Protein AF-A0A9K3EFZ9-F1 (afdb_monomer_lite)

Foldseek 3Di:
DDDWDKDWPDWPDDPDDDDFDWPDWDWDADPVQWIWIWIATPVRIITIITIPGDPPCPDDDDDDDDPDPPPPPPDDPDDPDLDDPVLVVAFPDDPDPPPDVDDDDCPDPVNVVVVVVSVVSCCVGPVVSVVVVVVSCVVSVVVVVVVVVVVVVVVVVVVVVVVVVVVVVVVVVVVVVVVVVVVVVVVVVVVVVVVPPDDDPPPQDPVRVVVVVVVVCCVPPVVVVVVVVVVVVVVVVCCVVPDDPPDPDPDPPPDPDDDPPVVVVVVVVVVVVVVVVVVVVVVVVVVVVVVVVVVVVVVVVVD

Radius of gyration: 40.1 Å; chains: 1; bounding box: 85×60×115 Å

Secondary structure (DSSP, 8-state):
-----EEEEEE---SSSS---EEEEEEEE-TTS-EEEEEEETTS-EEEEEE------PPP-S-----------------S-SS-HHHHT--S---PPP--SSPPPTTSHHHHHHHHHHHHHHIIIIIHHHHHHHHHHHHHHHHHHHHHHHHHHHHHHHHHHHHHHHHHHHHHHHHHHHHHHHHHHHHHHHHHHHH---S--PPPPHHHHHHHHHHHHIIIIIHHHHHHHHHHHHHHHHHHHHS------S-SSS-TT---SSHHHHHHHHHHHHHHHHHHHHHHHHHHHHHHHHHHHHHHTT-

Structure (mmCIF, N/CA/C/O backbone):
data_AF-A0A9K3EFZ9-F1
#
_entry.id   AF-A0A9K3EFZ9-F1
#
loop_
_atom_site.group_PDB
_atom_site.id
_atom_site.type_symbol
_atom_site.label_atom_id
_atom_site.label_alt_id
_atom_site.label_comp_id
_atom_site.label_asym_id
_atom_site.label_entity_id
_atom_site.label_seq_id
_atom_site.pdbx_PDB_ins_code
_atom_site.Cartn_x
_atom_site.Cartn_y
_atom_site.Cartn_z
_atom_site.occupancy
_atom_site.B_iso_or_equiv
_atom_site.auth_seq_id
_atom_site.auth_comp_id
_atom_site.auth_asym_id
_atom_site.auth_atom_id
_atom_site.pdbx_PDB_model_num
ATOM 1 N N . MET A 1 1 ? 2.570 25.009 2.380 1.00 35.88 1 MET A N 1
ATOM 2 C CA . MET A 1 1 ? 2.117 23.965 1.437 1.00 35.88 1 MET A CA 1
ATOM 3 C C . MET A 1 1 ? 3.248 23.730 0.449 1.00 35.88 1 MET A C 1
ATOM 5 O O . MET A 1 1 ? 3.601 24.673 -0.243 1.00 35.88 1 MET A O 1
ATOM 9 N N . ARG A 1 2 ? 3.894 22.554 0.455 1.00 39.81 2 ARG A N 1
ATOM 10 C CA . ARG A 1 2 ? 4.847 22.192 -0.612 1.00 39.81 2 ARG A CA 1
ATOM 11 C C . ARG A 1 2 ? 4.047 21.914 -1.883 1.00 39.81 2 ARG A C 1
ATOM 13 O O . ARG A 1 2 ? 2.981 21.309 -1.788 1.00 39.81 2 ARG A O 1
ATOM 20 N N . LEU A 1 3 ? 4.530 22.392 -3.027 1.00 37.88 3 LEU A N 1
ATOM 21 C CA . LEU A 1 3 ? 3.946 22.042 -4.318 1.00 37.88 3 LEU A CA 1
ATOM 22 C C . LEU A 1 3 ? 4.115 20.536 -4.534 1.00 37.88 3 LEU A C 1
ATOM 24 O O . LEU A 1 3 ? 5.207 20.013 -4.343 1.00 37.88 3 LEU A O 1
ATOM 28 N N . SER A 1 4 ? 3.035 19.853 -4.899 1.00 42.81 4 SER A N 1
ATOM 29 C CA . SER A 1 4 ? 3.076 18.454 -5.312 1.00 42.81 4 SER A CA 1
ATOM 30 C C . SER A 1 4 ? 3.826 18.343 -6.637 1.00 42.81 4 SER A C 1
ATOM 32 O O . SER A 1 4 ? 3.383 18.872 -7.658 1.00 42.81 4 SER A O 1
ATOM 34 N N . THR A 1 5 ? 4.972 17.680 -6.592 1.00 48.69 5 THR A N 1
ATOM 35 C CA . THR A 1 5 ? 5.842 17.398 -7.730 1.00 48.69 5 THR A CA 1
ATOM 36 C C . THR A 1 5 ? 5.298 16.189 -8.486 1.00 48.69 5 THR A C 1
ATOM 38 O O . THR A 1 5 ? 5.117 15.112 -7.920 1.00 48.69 5 THR A O 1
ATOM 41 N N . VAL A 1 6 ? 4.981 16.379 -9.767 1.00 50.50 6 VAL A N 1
ATOM 42 C CA . VAL A 1 6 ? 4.559 15.301 -10.669 1.00 50.50 6 VAL A CA 1
ATOM 43 C C . VAL A 1 6 ? 5.770 14.920 -11.503 1.00 50.50 6 VAL A C 1
ATOM 45 O O . VAL A 1 6 ? 6.266 15.742 -12.273 1.00 50.50 6 VAL A O 1
ATOM 48 N N . GLN A 1 7 ? 6.255 13.692 -11.344 1.00 54.91 7 GLN A N 1
ATOM 49 C CA . GLN A 1 7 ? 7.402 13.194 -12.092 1.00 54.91 7 GLN A CA 1
ATOM 50 C C . GLN A 1 7 ? 6.931 12.156 -13.107 1.00 54.91 7 GLN A C 1
ATOM 52 O O . GLN A 1 7 ? 6.247 11.191 -12.769 1.00 54.91 7 GLN A O 1
ATOM 57 N N . SER A 1 8 ? 7.282 12.354 -14.377 1.00 48.88 8 SER A N 1
ATOM 58 C CA . SER A 1 8 ? 7.071 11.331 -15.401 1.00 48.88 8 SER A CA 1
ATOM 59 C C . SER A 1 8 ? 8.023 10.176 -15.123 1.00 48.88 8 SER A C 1
ATOM 61 O O . SER A 1 8 ? 9.237 10.359 -15.178 1.00 48.88 8 SER A O 1
ATOM 63 N N . VAL A 1 9 ? 7.479 8.999 -14.824 1.00 53.12 9 VAL A N 1
ATOM 64 C CA . VAL A 1 9 ? 8.280 7.804 -14.533 1.00 53.12 9 VAL A CA 1
ATOM 65 C C . VAL A 1 9 ? 8.548 7.021 -15.814 1.00 53.12 9 VAL A C 1
ATOM 67 O O . VAL A 1 9 ? 9.649 6.518 -16.008 1.00 53.12 9 VAL A O 1
ATOM 70 N N . LEU A 1 10 ? 7.573 6.965 -16.723 1.00 50.38 10 LEU A N 1
ATOM 71 C CA . LEU A 1 10 ? 7.709 6.294 -18.013 1.00 50.38 10 LEU A CA 1
ATOM 72 C C . LEU A 1 10 ? 6.781 6.952 -19.034 1.00 50.38 10 LEU A C 1
ATOM 74 O O . LEU A 1 10 ? 5.592 7.121 -18.778 1.00 50.38 10 LEU A O 1
ATOM 78 N N . ASN A 1 11 ? 7.325 7.318 -20.193 1.00 57.19 11 ASN A N 1
ATOM 79 C CA . ASN A 1 11 ? 6.553 7.810 -21.326 1.00 57.19 11 ASN A CA 1
ATOM 80 C C . ASN A 1 11 ? 7.014 7.068 -22.581 1.00 57.19 11 ASN A C 1
ATOM 82 O O . ASN A 1 11 ? 8.192 7.121 -22.930 1.00 57.19 11 ASN A O 1
ATOM 86 N N . THR A 1 12 ? 6.090 6.366 -23.228 1.00 57.53 12 THR A N 1
ATOM 87 C CA . THR A 1 12 ? 6.363 5.590 -24.448 1.00 57.53 12 THR A CA 1
ATOM 88 C C . THR A 1 12 ? 5.941 6.315 -25.728 1.00 57.53 12 THR A C 1
ATOM 90 O O . THR A 1 12 ? 6.101 5.760 -26.809 1.00 57.53 12 THR A O 1
ATOM 93 N N . CYS A 1 13 ? 5.456 7.558 -25.626 1.00 53.22 13 CYS A N 1
ATOM 94 C CA . CYS A 1 13 ? 5.011 8.344 -26.771 1.00 53.22 13 CYS A CA 1
ATOM 95 C C . CYS A 1 13 ? 6.174 8.746 -27.688 1.00 53.22 13 CYS A C 1
ATOM 97 O O . CYS A 1 13 ? 7.119 9.423 -27.264 1.00 53.22 13 CYS A O 1
ATOM 99 N N . GLN A 1 14 ? 6.075 8.380 -28.965 1.00 51.00 14 GLN A N 1
ATOM 100 C CA . GLN A 1 14 ? 7.003 8.814 -30.007 1.00 51.00 14 GLN A CA 1
ATOM 101 C C . GLN A 1 14 ? 6.574 10.211 -30.495 1.00 51.00 14 GLN A C 1
ATOM 103 O O . GLN A 1 14 ? 5.435 10.422 -30.909 1.00 51.00 14 GLN A O 1
ATOM 108 N N . VAL A 1 15 ? 7.450 11.215 -30.384 1.00 56.19 15 VAL A N 1
ATOM 109 C CA . VAL A 1 15 ? 7.095 12.602 -30.732 1.00 56.19 15 VAL A CA 1
ATOM 110 C C . VAL A 1 15 ? 7.109 12.768 -32.250 1.00 56.19 15 VAL A C 1
ATOM 112 O O . VAL A 1 15 ? 8.181 12.816 -32.838 1.00 56.19 15 VAL A O 1
ATOM 115 N N . GLU A 1 16 ? 5.908 12.807 -32.835 1.00 45.41 16 GLU A N 1
ATOM 116 C CA . GLU A 1 16 ? 5.440 13.607 -33.990 1.00 45.41 16 GLU A CA 1
ATOM 117 C C . GLU A 1 16 ? 4.280 12.890 -34.709 1.00 45.41 16 GLU A C 1
ATOM 119 O O . GLU A 1 16 ? 4.351 12.508 -35.874 1.00 45.41 16 GLU A O 1
ATOM 124 N N . SER A 1 17 ? 3.149 12.707 -34.026 1.00 41.19 17 SER A N 1
ATOM 125 C CA . SER A 1 17 ? 1.877 12.567 -34.736 1.00 41.19 17 SER A CA 1
ATOM 126 C C . SER A 1 17 ? 0.706 12.961 -33.852 1.00 41.19 17 SER A C 1
ATOM 128 O O . SER A 1 17 ? 0.574 12.488 -32.730 1.00 41.19 17 SER A O 1
ATOM 130 N N . SER A 1 18 ? -0.092 13.892 -34.377 1.00 46.09 18 SER A N 1
ATOM 131 C CA . SER A 1 18 ? -1.493 14.182 -34.048 1.00 46.09 18 SER A CA 1
ATOM 132 C C . SER A 1 18 ? -1.989 13.771 -32.656 1.00 46.09 18 SER A C 1
ATOM 134 O O . SER A 1 18 ? -2.303 12.609 -32.449 1.00 46.09 18 SER A O 1
ATOM 136 N N . VAL A 1 19 ? -2.163 14.759 -31.767 1.00 49.09 19 VAL A N 1
ATOM 137 C CA . VAL A 1 19 ? -3.067 14.788 -30.593 1.00 49.09 19 VAL A CA 1
ATOM 138 C C . VAL A 1 19 ? -3.681 13.423 -30.219 1.00 49.09 19 VAL A C 1
ATOM 140 O O . VAL A 1 19 ? -4.874 13.187 -30.420 1.00 49.09 19 VAL A O 1
ATOM 143 N N . SER A 1 20 ? -2.871 12.502 -29.690 1.00 52.97 20 SER A N 1
ATOM 144 C CA . SER A 1 20 ? -3.361 11.186 -29.283 1.00 52.97 20 SER A CA 1
ATOM 145 C C . SER A 1 20 ? -4.290 11.366 -28.089 1.00 52.97 20 SER A C 1
ATOM 147 O O . SER A 1 20 ? -3.861 11.679 -26.979 1.00 52.97 20 SER A O 1
ATOM 149 N N . SER A 1 21 ? -5.593 11.213 -28.324 1.00 60.06 21 SER A N 1
ATOM 150 C CA . SER A 1 21 ? -6.598 11.316 -27.267 1.00 60.06 21 SER A CA 1
ATOM 151 C C . SER A 1 21 ? -6.360 10.201 -26.248 1.00 60.06 21 SER A C 1
ATOM 153 O O . SER A 1 21 ? -6.186 9.040 -26.633 1.00 60.06 21 SER A O 1
ATOM 155 N N . LEU A 1 22 ? -6.322 10.561 -24.962 1.00 68.81 22 LEU A N 1
ATOM 156 C CA . LEU A 1 22 ? -6.204 9.620 -23.851 1.00 68.81 22 LEU A CA 1
ATOM 157 C C . LEU A 1 22 ? -7.445 8.717 -23.843 1.00 68.81 22 LEU A C 1
ATOM 159 O O . LEU A 1 22 ? -8.564 9.205 -23.693 1.00 68.81 22 LEU A O 1
ATOM 163 N N . TYR A 1 23 ? -7.252 7.413 -24.026 1.00 72.94 23 TYR A N 1
ATOM 164 C CA . TYR A 1 23 ? -8.338 6.431 -24.051 1.00 72.94 23 TYR A CA 1
ATOM 165 C C . TYR A 1 23 ? -8.858 6.141 -22.636 1.00 72.94 23 TYR A C 1
ATOM 167 O O . TYR A 1 23 ? -10.034 5.841 -22.438 1.00 72.94 23 TYR A O 1
ATOM 175 N N . GLY A 1 24 ? -7.985 6.286 -21.638 1.00 70.62 24 GLY A N 1
ATOM 176 C CA . GLY A 1 24 ? -8.334 6.194 -20.228 1.00 70.62 24 GLY A CA 1
ATOM 177 C C . GLY A 1 24 ? -7.113 6.342 -19.328 1.00 70.62 24 GLY A C 1
ATOM 178 O O . GLY A 1 24 ? -5.972 6.257 -19.784 1.00 70.62 24 GLY A O 1
ATOM 179 N N . PHE A 1 25 ? -7.359 6.561 -18.039 1.00 80.50 25 PHE A N 1
ATOM 180 C CA . PHE A 1 25 ? -6.332 6.495 -17.007 1.00 80.50 25 PHE A CA 1
ATOM 181 C C . PHE A 1 25 ? -6.838 5.722 -15.790 1.00 80.50 25 PHE A C 1
ATOM 183 O O . PHE A 1 25 ? -8.034 5.710 -15.500 1.00 80.50 25 PHE A O 1
ATOM 190 N N . VAL A 1 26 ? -5.911 5.100 -15.069 1.00 79.06 26 VAL A N 1
ATOM 191 C CA . VAL A 1 26 ? -6.132 4.441 -13.783 1.00 79.06 26 VAL A CA 1
ATOM 192 C C . VAL A 1 26 ? -5.153 5.025 -12.775 1.00 79.06 26 VAL A C 1
ATOM 194 O O . VAL A 1 26 ? -3.956 5.117 -13.039 1.00 79.06 26 VAL A O 1
ATOM 197 N N . ALA A 1 27 ? -5.670 5.423 -11.615 1.00 78.94 27 ALA A N 1
ATOM 198 C CA . ALA A 1 27 ? -4.850 5.776 -10.466 1.00 78.94 27 ALA A CA 1
ATOM 199 C C . ALA A 1 27 ? -4.597 4.515 -9.627 1.00 78.94 27 ALA A C 1
ATOM 201 O O . ALA A 1 27 ? -5.542 3.851 -9.202 1.00 78.94 27 ALA A O 1
ATOM 202 N N . LEU A 1 28 ? -3.328 4.191 -9.403 1.00 75.38 28 LEU A N 1
ATOM 203 C CA . LEU A 1 28 ? -2.864 3.109 -8.544 1.00 75.38 28 LEU A CA 1
ATOM 204 C C . LEU A 1 28 ? -2.248 3.727 -7.291 1.00 75.38 28 LEU A C 1
ATOM 206 O O . LEU A 1 28 ? -1.335 4.541 -7.390 1.00 75.38 28 LEU A O 1
ATOM 210 N N . ALA A 1 29 ? -2.734 3.331 -6.121 1.00 75.62 29 ALA A N 1
ATOM 211 C CA . ALA A 1 29 ? -2.155 3.722 -4.844 1.00 75.62 29 ALA A CA 1
ATOM 212 C C . ALA A 1 29 ? -1.697 2.468 -4.099 1.00 75.62 29 ALA A C 1
ATOM 214 O O . ALA A 1 29 ? -2.450 1.494 -4.026 1.00 75.62 29 ALA A O 1
ATOM 215 N N . ASP A 1 30 ? -0.477 2.485 -3.566 1.00 70.31 30 ASP A N 1
ATOM 216 C CA . ASP A 1 30 ? 0.001 1.425 -2.681 1.00 70.31 30 ASP A CA 1
ATOM 217 C C . ASP A 1 30 ? -0.342 1.717 -1.208 1.00 70.31 30 ASP A C 1
ATOM 219 O O . ASP A 1 30 ? -0.680 2.839 -0.818 1.00 70.31 30 ASP A O 1
ATOM 223 N N . SER A 1 31 ? -0.254 0.687 -0.365 1.00 59.53 31 SER A N 1
ATOM 224 C CA . SER A 1 31 ? -0.483 0.788 1.084 1.00 59.53 31 SER A CA 1
ATOM 225 C C . SER A 1 31 ? 0.573 1.615 1.830 1.00 59.53 31 SER A C 1
ATOM 227 O O . SER A 1 31 ? 0.402 1.897 3.014 1.00 59.53 31 SER A O 1
ATOM 229 N N . PHE A 1 32 ? 1.664 1.989 1.162 1.00 58.06 32 PHE A N 1
ATOM 230 C CA . PHE A 1 32 ? 2.773 2.785 1.688 1.00 58.06 32 PHE A CA 1
ATOM 231 C C . PHE A 1 32 ? 2.667 4.267 1.302 1.00 58.06 32 PHE A C 1
ATOM 233 O O . PHE A 1 32 ? 3.553 5.055 1.626 1.00 58.06 32 PHE A O 1
ATOM 240 N N . GLY A 1 33 ? 1.563 4.658 0.660 1.00 60.34 33 GLY A N 1
ATOM 241 C CA . GLY A 1 33 ? 1.254 6.030 0.292 1.00 60.34 33 GLY A CA 1
ATOM 242 C C . GLY A 1 33 ? 1.681 6.409 -1.121 1.00 60.34 33 GLY A C 1
ATOM 243 O O . GLY A 1 33 ? 1.259 7.457 -1.581 1.00 60.34 33 GLY A O 1
ATOM 244 N N . SER A 1 34 ? 2.425 5.584 -1.860 1.00 67.06 34 SER A N 1
ATOM 245 C CA . SER A 1 34 ? 2.862 5.942 -3.217 1.00 67.06 34 SER A CA 1
ATOM 246 C C . SER A 1 34 ? 1.686 5.917 -4.197 1.00 67.06 34 SER A C 1
ATOM 248 O O . SER A 1 34 ? 0.978 4.914 -4.290 1.00 67.06 34 SER A O 1
ATOM 250 N N . CYS A 1 35 ? 1.482 7.001 -4.954 1.00 71.94 35 CYS A N 1
ATOM 251 C CA . CYS A 1 35 ? 0.386 7.122 -5.918 1.00 71.94 35 CYS A CA 1
ATOM 252 C C . CYS A 1 35 ? 0.914 7.329 -7.342 1.00 71.94 35 CYS A C 1
ATOM 254 O O . CYS A 1 35 ? 1.779 8.169 -7.595 1.00 71.94 35 CYS A O 1
ATOM 256 N N . TRP A 1 36 ? 0.361 6.566 -8.277 1.00 80.19 36 TRP A N 1
ATOM 257 C CA . TRP A 1 36 ? 0.764 6.504 -9.674 1.00 80.19 36 TRP A CA 1
ATOM 258 C C . TRP A 1 36 ? -0.466 6.687 -10.551 1.00 80.19 36 TRP A C 1
ATOM 260 O O . TRP A 1 36 ? -1.503 6.077 -10.305 1.00 80.19 36 TRP A O 1
ATOM 270 N N . ILE A 1 37 ? -0.362 7.488 -11.604 1.00 80.44 37 ILE A N 1
ATOM 271 C CA . ILE A 1 37 ? -1.394 7.578 -12.637 1.00 80.44 37 ILE A CA 1
ATOM 272 C C . ILE A 1 37 ? -0.853 6.907 -13.891 1.00 80.44 37 ILE A C 1
ATOM 274 O O . ILE A 1 37 ? 0.157 7.338 -14.441 1.00 80.44 37 ILE A O 1
ATOM 278 N N . VAL A 1 38 ? -1.540 5.862 -14.339 1.00 81.44 38 VAL A N 1
ATOM 279 C CA . VAL A 1 38 ? -1.239 5.141 -15.575 1.00 81.44 38 VAL A CA 1
ATOM 280 C C . VAL A 1 38 ? -2.272 5.539 -16.620 1.00 81.44 38 VAL A C 1
ATOM 282 O O . VAL A 1 38 ? -3.458 5.264 -16.456 1.00 81.44 38 VAL A O 1
ATOM 285 N N . GLY A 1 39 ? -1.836 6.216 -17.675 1.00 80.25 39 GLY A N 1
ATOM 286 C CA . GLY A 1 39 ? -2.643 6.628 -18.816 1.00 80.25 39 GLY A CA 1
ATOM 287 C C . GLY A 1 39 ? -2.337 5.790 -20.053 1.00 80.25 39 GLY A C 1
ATOM 288 O O . GLY A 1 39 ? -1.178 5.486 -20.323 1.00 80.25 39 GLY A O 1
ATOM 289 N N . LEU A 1 40 ? -3.375 5.447 -20.812 1.00 80.31 40 LEU A N 1
ATOM 290 C CA . LEU A 1 40 ? -3.274 4.783 -22.112 1.00 80.31 40 LEU A CA 1
ATOM 291 C C . LEU A 1 40 ? -3.736 5.738 -23.207 1.00 80.31 40 LEU A C 1
ATOM 293 O O . LEU A 1 40 ? -4.833 6.302 -23.134 1.00 80.31 40 LEU A O 1
ATOM 297 N N . THR A 1 41 ? -2.908 5.924 -24.229 1.00 76.38 41 THR A N 1
ATOM 298 C CA . THR A 1 41 ? -3.276 6.704 -25.414 1.00 76.38 41 THR A CA 1
ATOM 299 C C . THR A 1 41 ? -4.018 5.832 -26.428 1.00 76.38 41 THR A C 1
ATOM 301 O O . THR A 1 41 ? -3.994 4.602 -26.375 1.00 76.38 41 THR A O 1
ATOM 304 N N . SER A 1 42 ? -4.681 6.474 -27.388 1.00 64.69 42 SER A N 1
ATOM 305 C CA . SER A 1 42 ? -5.318 5.813 -28.541 1.00 64.69 42 SER A CA 1
ATOM 306 C C . SER A 1 42 ? -4.338 5.028 -29.429 1.00 64.69 42 SER A C 1
ATOM 308 O O . SER A 1 42 ? -4.781 4.173 -30.191 1.00 64.69 42 SER A O 1
ATOM 310 N N . GLY A 1 43 ? -3.028 5.272 -29.302 1.00 66.00 43 GLY A N 1
ATOM 311 C CA . GLY A 1 43 ? -1.962 4.502 -29.950 1.00 66.00 43 GLY A CA 1
ATOM 312 C C . GLY A 1 43 ? -1.461 3.300 -29.140 1.00 66.00 43 GLY A C 1
ATOM 313 O O . GLY A 1 43 ? -0.432 2.738 -29.494 1.00 66.00 43 GLY A O 1
ATOM 314 N N . PHE A 1 44 ? -2.147 2.920 -28.052 1.00 64.88 44 PHE A N 1
ATOM 315 C CA . PHE A 1 44 ? -1.688 1.922 -27.068 1.00 64.88 44 PHE A CA 1
ATOM 316 C C . PHE A 1 44 ? -0.361 2.276 -26.378 1.00 64.88 44 PHE A C 1
ATOM 318 O O . PHE A 1 44 ? 0.304 1.411 -25.809 1.00 64.88 44 PHE A O 1
ATOM 325 N N . GLU A 1 45 ? 0.010 3.553 -26.374 1.00 72.88 45 GLU A N 1
ATOM 326 C CA . GLU A 1 45 ? 1.178 4.029 -25.642 1.00 72.88 45 GLU A CA 1
ATOM 327 C C . GLU A 1 45 ? 0.799 4.228 -24.170 1.00 72.88 45 GLU A C 1
ATOM 329 O O . GLU A 1 45 ? -0.293 4.702 -23.838 1.00 72.88 45 GLU A O 1
ATOM 334 N N . CYS A 1 46 ? 1.708 3.848 -23.279 1.00 69.62 46 CYS A N 1
ATOM 335 C CA . CYS A 1 46 ? 1.550 3.945 -21.836 1.00 69.62 46 CYS A CA 1
ATOM 336 C C . CYS A 1 46 ? 2.310 5.161 -21.288 1.00 69.62 46 CYS A C 1
ATOM 338 O O . CYS A 1 46 ? 3.491 5.370 -21.599 1.00 69.62 46 CYS A O 1
ATOM 340 N N . ILE A 1 47 ? 1.625 5.936 -20.449 1.00 75.12 47 ILE A N 1
ATOM 341 C CA . ILE A 1 47 ? 2.151 7.091 -19.722 1.00 75.12 47 ILE A CA 1
ATOM 342 C C . ILE A 1 47 ? 2.004 6.799 -18.230 1.00 75.12 47 ILE A C 1
ATOM 344 O O . ILE A 1 47 ? 0.892 6.607 -17.747 1.00 75.12 47 ILE A O 1
ATOM 348 N N . VAL A 1 48 ? 3.105 6.790 -17.485 1.00 76.69 48 VAL A N 1
ATOM 349 C CA . VAL A 1 48 ? 3.108 6.574 -16.033 1.00 76.69 48 VAL A CA 1
ATOM 350 C C . VAL A 1 48 ? 3.631 7.825 -15.337 1.00 76.69 48 VAL A C 1
ATOM 352 O O . VAL A 1 48 ? 4.791 8.209 -15.497 1.00 76.69 48 VAL A O 1
ATOM 355 N N . LEU A 1 49 ? 2.768 8.451 -14.541 1.00 73.12 49 LEU A N 1
ATOM 356 C CA . LEU A 1 49 ? 3.058 9.642 -13.748 1.00 73.12 49 LEU A CA 1
ATOM 357 C C . LEU A 1 49 ? 3.141 9.250 -12.274 1.00 73.12 49 LEU A C 1
ATOM 359 O O . LEU A 1 49 ? 2.153 8.807 -11.690 1.00 73.12 49 LEU A O 1
ATOM 363 N N . GLY A 1 50 ? 4.314 9.426 -11.676 1.00 67.50 50 GLY A N 1
ATOM 364 C CA . GLY A 1 50 ? 4.505 9.312 -10.237 1.00 67.50 50 GLY A CA 1
ATOM 365 C C . GLY A 1 50 ? 4.082 10.614 -9.569 1.00 67.50 50 GLY A C 1
ATOM 366 O O . GLY A 1 50 ? 4.562 11.692 -9.931 1.00 67.50 50 GLY A O 1
ATOM 367 N N . MET A 1 51 ? 3.171 10.523 -8.605 1.00 64.00 51 MET A N 1
ATOM 368 C CA . MET A 1 51 ? 2.832 11.639 -7.733 1.00 64.00 51 MET A CA 1
ATOM 369 C C . MET A 1 51 ? 3.480 11.405 -6.379 1.00 64.00 51 MET A C 1
ATOM 371 O O . MET A 1 51 ? 3.238 10.388 -5.729 1.00 64.00 51 MET A O 1
ATOM 375 N N . GLU A 1 52 ? 4.269 12.374 -5.929 1.00 58.31 52 GLU A N 1
ATOM 376 C CA . GLU A 1 52 ? 4.703 12.396 -4.542 1.00 58.31 52 GLU A CA 1
ATOM 377 C C . GLU A 1 52 ? 3.455 12.611 -3.680 1.00 58.31 52 GLU A C 1
ATOM 379 O O . GLU A 1 52 ? 2.765 13.634 -3.771 1.00 58.31 52 GLU A O 1
ATOM 384 N N . SER A 1 53 ? 3.077 11.584 -2.926 1.00 54.19 53 SER A N 1
ATOM 385 C CA . SER A 1 53 ? 1.840 11.612 -2.167 1.00 54.19 53 SER A CA 1
ATOM 386 C C . SER A 1 53 ? 1.885 12.690 -1.105 1.00 54.19 53 SER A C 1
ATOM 388 O O . SER A 1 53 ? 2.919 12.939 -0.481 1.00 54.19 53 SER A O 1
ATOM 390 N N . TRP A 1 54 ? 0.723 13.282 -0.845 1.00 45.78 54 TRP A N 1
ATOM 391 C CA . TRP A 1 54 ? 0.500 14.061 0.358 1.00 45.78 54 TRP A CA 1
ATOM 392 C C . TRP A 1 54 ? 0.935 13.179 1.515 1.00 45.78 54 TRP A C 1
ATOM 394 O O . TRP A 1 54 ? 0.377 12.098 1.674 1.00 45.78 54 TRP A O 1
ATOM 404 N N . ASN A 1 55 ? 1.952 13.606 2.265 1.00 43.69 55 ASN A N 1
ATOM 405 C CA . ASN A 1 55 ? 2.307 12.978 3.527 1.00 43.69 55 ASN A CA 1
ATOM 406 C C . ASN A 1 55 ? 1.011 12.855 4.334 1.00 43.69 55 ASN A C 1
ATOM 408 O O . ASN A 1 55 ? 0.553 13.839 4.920 1.00 43.69 55 ASN A O 1
ATOM 412 N N . LEU A 1 56 ? 0.385 11.677 4.311 1.00 39.59 56 LEU A N 1
ATOM 413 C CA . LEU A 1 56 ? -0.652 11.318 5.251 1.00 39.59 56 LEU A CA 1
ATOM 414 C C . LEU A 1 56 ? 0.101 11.244 6.564 1.00 39.59 56 LEU A C 1
ATOM 416 O O . LEU A 1 56 ? 0.770 10.261 6.870 1.00 39.59 56 LEU A O 1
ATOM 420 N N . LEU A 1 57 ? 0.081 12.380 7.257 1.00 39.94 57 LEU A N 1
ATOM 421 C CA . LEU A 1 57 ? 0.511 12.556 8.624 1.00 39.94 57 LEU A CA 1
ATOM 422 C C . LEU A 1 57 ? -0.218 11.500 9.457 1.00 39.94 57 LEU A C 1
ATOM 424 O O . LEU A 1 57 ? -1.299 11.742 9.988 1.00 39.94 57 LEU A O 1
ATOM 428 N N . LEU A 1 58 ? 0.376 10.314 9.559 1.00 36.00 58 LEU A N 1
ATOM 429 C CA . LEU A 1 58 ? 0.168 9.454 10.706 1.00 36.00 58 LEU A CA 1
ATOM 430 C C . LEU A 1 58 ? 0.524 10.301 11.940 1.00 36.00 58 LEU A C 1
ATOM 432 O O . LEU A 1 58 ? 1.532 11.018 11.898 1.00 36.00 58 LEU A O 1
ATOM 436 N N . PRO A 1 59 ? -0.313 10.303 12.994 1.00 36.06 59 PRO A N 1
ATOM 437 C CA . PRO A 1 59 ? -0.151 11.212 14.118 1.00 36.06 59 PRO A CA 1
ATOM 438 C C . PRO A 1 59 ? 1.268 11.148 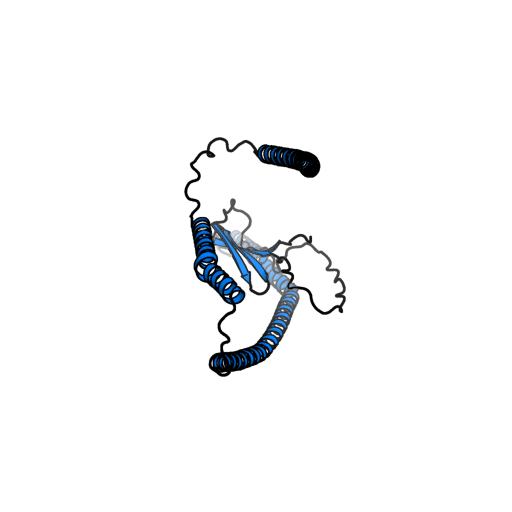14.675 1.00 36.06 59 PRO A C 1
ATOM 440 O O . PRO A 1 59 ? 1.773 10.081 15.021 1.00 36.06 59 PRO A O 1
ATOM 443 N N . ALA A 1 60 ? 1.899 12.317 14.732 1.00 40.44 60 ALA A N 1
ATOM 444 C CA . ALA A 1 60 ? 3.225 12.506 15.277 1.00 40.44 60 ALA A CA 1
ATOM 445 C C . ALA A 1 60 ? 3.290 11.995 16.723 1.00 40.44 60 ALA A C 1
ATOM 447 O O . ALA A 1 60 ? 2.662 12.578 17.606 1.00 40.44 60 ALA A O 1
ATOM 448 N N . HIS A 1 61 ? 4.108 10.972 16.978 1.00 31.80 61 HIS A N 1
ATOM 449 C CA . HIS A 1 61 ? 4.763 10.839 18.273 1.00 31.80 61 HIS A CA 1
ATOM 450 C C . HIS A 1 61 ? 6.093 10.066 18.179 1.00 31.80 61 HIS A C 1
ATOM 452 O O . HIS A 1 61 ? 6.105 8.895 17.819 1.00 31.80 61 HIS A O 1
ATOM 458 N N . VAL A 1 62 ? 7.161 10.753 18.623 1.00 29.27 62 VAL A N 1
ATOM 459 C CA . VAL A 1 62 ? 8.532 10.288 18.960 1.00 29.27 62 VAL A CA 1
ATOM 460 C C . VAL A 1 62 ? 9.388 9.864 17.747 1.00 29.27 62 VAL A C 1
ATOM 462 O O . VAL A 1 62 ? 8.988 9.008 16.979 1.00 29.27 62 VAL A O 1
ATOM 465 N N . ASP A 1 63 ? 10.576 10.397 17.459 1.00 27.33 63 ASP A N 1
ATOM 466 C CA . ASP A 1 63 ? 11.559 11.075 18.299 1.00 27.33 63 ASP A CA 1
ATOM 467 C C . ASP A 1 63 ? 12.325 12.130 17.491 1.00 27.33 63 ASP A C 1
ATOM 469 O O . ASP A 1 63 ? 12.637 11.945 16.310 1.00 27.33 63 ASP A O 1
ATOM 473 N N . LYS A 1 64 ? 12.639 13.247 18.143 1.00 42.50 64 LYS A N 1
ATOM 474 C CA . LYS A 1 64 ? 13.553 14.255 17.611 1.00 42.50 64 LYS A CA 1
ATOM 475 C C . LYS A 1 64 ? 14.964 13.733 17.835 1.00 42.50 64 LYS A C 1
ATOM 477 O O . LYS A 1 64 ? 15.385 13.718 18.975 1.00 42.50 64 LYS A O 1
ATOM 482 N N . GLU A 1 65 ? 15.673 13.371 16.769 1.00 36.41 65 GLU A N 1
ATOM 483 C CA . GLU A 1 65 ? 17.115 13.619 16.592 1.00 36.41 65 GLU A CA 1
ATOM 484 C C . GLU A 1 65 ? 17.645 12.848 15.381 1.00 36.41 65 GLU A C 1
ATOM 486 O O . GLU A 1 65 ? 18.008 11.678 15.454 1.00 36.41 65 GLU A O 1
ATOM 491 N N . LYS A 1 66 ? 17.697 13.541 14.243 1.00 32.25 66 LYS A N 1
ATOM 492 C CA . LYS A 1 66 ? 18.836 13.546 13.316 1.00 32.25 66 LYS A CA 1
ATOM 493 C C . LYS A 1 66 ? 18.538 14.580 12.240 1.00 32.25 66 LYS A C 1
ATOM 495 O O . LYS A 1 66 ? 17.639 14.410 11.421 1.00 32.25 66 LYS A O 1
ATOM 500 N N . LYS A 1 67 ? 19.272 15.694 12.290 1.00 31.75 67 LYS A N 1
ATOM 501 C CA . LYS A 1 67 ? 19.387 16.620 11.163 1.00 31.75 67 LYS A CA 1
ATOM 502 C C . LYS A 1 67 ? 19.924 15.809 9.986 1.00 31.75 67 LYS A C 1
ATOM 504 O O . LYS A 1 67 ? 21.079 15.402 10.018 1.00 31.75 67 LYS A O 1
ATOM 509 N N . PHE A 1 68 ? 19.091 15.558 8.984 1.00 29.12 68 PHE A N 1
ATOM 510 C CA . PHE A 1 68 ? 19.604 15.231 7.664 1.00 29.12 68 PHE A CA 1
ATOM 511 C C . PHE A 1 68 ? 20.107 16.538 7.065 1.00 29.12 68 PHE A C 1
ATOM 513 O O . PHE A 1 68 ? 19.338 17.478 6.857 1.00 29.12 68 PHE A O 1
ATOM 520 N N . GLU A 1 69 ? 21.424 16.607 6.908 1.00 28.14 69 GLU A N 1
ATOM 521 C CA . GLU A 1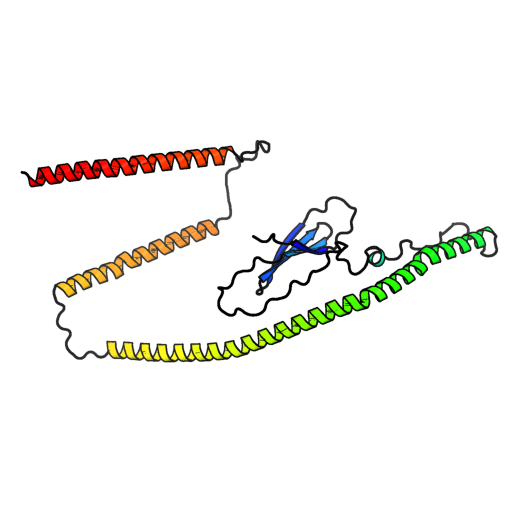 69 ? 22.101 17.627 6.126 1.00 28.14 69 GLU A CA 1
ATOM 522 C C . GLU A 1 69 ? 21.454 17.692 4.744 1.00 28.14 69 GLU A C 1
ATOM 524 O O . GLU A 1 69 ? 21.216 16.675 4.089 1.00 28.14 69 GLU A O 1
ATOM 529 N N . SER A 1 70 ? 21.113 18.910 4.340 1.00 28.67 70 SER A N 1
ATOM 530 C CA . SER A 1 70 ? 20.691 19.238 2.992 1.00 28.67 70 SER A CA 1
ATOM 531 C C . SER A 1 70 ? 21.796 18.825 2.028 1.00 28.67 70 SER A C 1
ATOM 533 O O . SER A 1 70 ? 22.818 19.504 1.929 1.00 28.67 70 SER A O 1
ATOM 535 N N . LEU A 1 71 ? 21.591 17.714 1.326 1.00 32.25 71 LEU A N 1
ATOM 536 C CA . LEU A 1 71 ? 22.347 17.421 0.125 1.00 32.25 71 LEU A CA 1
ATOM 537 C C . LEU A 1 71 ? 21.900 18.456 -0.910 1.00 32.25 71 LEU A C 1
ATOM 539 O O . LEU A 1 71 ? 20.792 18.376 -1.439 1.00 32.25 71 LEU A O 1
ATOM 543 N N . GLU A 1 72 ? 22.728 19.480 -1.114 1.00 31.31 72 GLU A N 1
ATOM 544 C CA . GLU A 1 72 ? 22.666 20.346 -2.286 1.00 31.31 72 GLU A CA 1
ATOM 545 C C . GLU A 1 72 ? 22.811 19.456 -3.521 1.00 31.31 72 GLU A C 1
ATOM 547 O O . GLU A 1 72 ? 23.908 19.117 -3.967 1.00 31.31 72 GLU A O 1
ATOM 552 N N . GLU A 1 73 ? 21.677 19.004 -4.042 1.00 30.31 73 GLU A N 1
ATOM 553 C CA . GLU A 1 73 ? 21.630 18.318 -5.315 1.00 30.31 73 GLU A CA 1
ATOM 554 C C . GLU A 1 73 ? 21.702 19.399 -6.389 1.00 30.31 73 GLU A C 1
ATOM 556 O O . GLU A 1 73 ? 20.739 20.118 -6.667 1.00 30.31 73 GLU A O 1
ATOM 561 N N . ASN A 1 74 ? 22.916 19.560 -6.918 1.00 27.72 74 ASN A N 1
ATOM 562 C CA . ASN A 1 74 ? 23.204 20.324 -8.118 1.00 27.72 74 ASN A CA 1
ATOM 563 C C . ASN A 1 74 ? 22.158 19.995 -9.183 1.00 27.72 74 ASN A C 1
ATOM 565 O O . ASN A 1 74 ? 22.151 18.926 -9.793 1.00 27.72 74 ASN A O 1
ATOM 569 N N . THR A 1 75 ? 21.267 20.954 -9.387 1.00 33.91 75 THR A N 1
ATOM 570 C CA . THR A 1 75 ? 20.275 20.964 -10.444 1.00 33.91 75 THR A CA 1
ATOM 571 C C . THR A 1 75 ? 21.010 21.112 -11.769 1.00 33.91 75 THR A C 1
ATOM 573 O O . THR A 1 75 ? 21.378 22.210 -12.173 1.00 33.91 75 THR A O 1
ATOM 576 N N . VAL A 1 76 ? 21.206 19.997 -12.472 1.00 29.95 76 VAL A N 1
ATOM 577 C CA . VAL A 1 76 ? 21.329 20.027 -13.931 1.00 29.95 76 VAL A CA 1
ATOM 578 C C . VAL A 1 76 ? 20.002 19.513 -14.487 1.00 29.95 76 VAL A C 1
ATOM 580 O O . VAL A 1 76 ? 19.736 18.313 -14.425 1.00 29.95 76 VAL A O 1
ATOM 583 N N . PRO A 1 77 ? 19.124 20.403 -14.981 1.00 35.47 77 PRO A N 1
ATOM 584 C CA . PRO A 1 77 ? 17.890 20.009 -15.638 1.00 35.47 77 PRO A CA 1
ATOM 585 C C . PRO A 1 77 ? 18.249 19.506 -17.039 1.00 35.47 77 PRO A C 1
ATOM 587 O O . PRO A 1 77 ? 18.338 20.278 -17.988 1.00 35.47 77 PRO A O 1
ATOM 590 N N . GLY A 1 78 ? 18.514 18.210 -17.160 1.00 34.59 78 GLY A N 1
ATOM 591 C CA . GLY A 1 78 ? 18.778 17.561 -18.438 1.00 34.59 78 GLY A CA 1
ATOM 592 C C . GLY A 1 78 ? 18.267 16.133 -18.397 1.00 34.59 78 GLY A C 1
ATOM 593 O O . GLY A 1 78 ? 18.869 15.304 -17.731 1.00 34.59 78 GLY A O 1
ATOM 594 N N . ASP A 1 79 ? 17.128 15.905 -19.052 1.00 42.34 79 ASP A N 1
ATOM 595 C CA . ASP A 1 79 ? 16.556 14.621 -19.468 1.00 42.34 79 ASP A CA 1
ATOM 596 C C . ASP A 1 79 ? 16.854 13.392 -18.590 1.00 42.34 79 ASP A C 1
ATOM 598 O O . ASP A 1 79 ? 17.909 12.770 -18.661 1.00 42.34 79 ASP A O 1
ATOM 602 N N . ALA A 1 80 ? 15.831 12.934 -17.861 1.00 52.69 80 ALA A N 1
ATOM 603 C CA . ALA A 1 80 ? 15.809 11.685 -17.090 1.00 52.69 80 ALA A CA 1
ATOM 604 C C . ALA A 1 80 ? 15.903 10.393 -17.945 1.00 52.69 80 ALA A C 1
ATOM 606 O O . ALA A 1 80 ? 15.493 9.317 -17.509 1.00 52.69 80 ALA A O 1
ATOM 607 N N . THR A 1 81 ? 16.420 10.476 -19.168 1.00 58.62 81 THR A N 1
ATOM 608 C CA . THR A 1 81 ? 16.650 9.334 -20.055 1.00 58.62 81 THR A CA 1
ATOM 609 C C . THR A 1 81 ? 18.102 8.890 -19.918 1.00 58.62 81 THR A C 1
ATOM 611 O O . THR A 1 81 ? 19.008 9.527 -20.440 1.00 58.62 81 THR A O 1
ATOM 614 N N . ILE A 1 82 ? 18.317 7.780 -19.204 1.00 67.94 82 ILE A N 1
ATOM 615 C CA . ILE A 1 82 ? 19.642 7.168 -18.971 1.00 67.94 82 ILE A CA 1
ATOM 616 C C . ILE A 1 82 ? 20.299 6.710 -20.289 1.00 67.94 82 ILE A C 1
ATOM 618 O O . ILE A 1 82 ? 21.517 6.590 -20.365 1.00 67.94 82 ILE A O 1
ATOM 622 N N . ILE A 1 83 ? 19.484 6.451 -21.315 1.00 72.81 83 ILE A N 1
ATOM 623 C CA . ILE A 1 83 ? 19.901 6.135 -22.682 1.00 72.81 83 ILE A CA 1
ATOM 624 C C . ILE A 1 83 ? 19.206 7.129 -23.616 1.00 72.81 83 ILE A C 1
ATOM 626 O O . ILE A 1 83 ? 18.012 7.407 -23.476 1.00 72.81 83 ILE A O 1
ATOM 630 N N . SER A 1 84 ? 19.952 7.662 -24.570 1.00 76.75 84 SER A N 1
ATOM 631 C CA . SER A 1 84 ? 19.521 8.620 -25.568 1.00 76.75 84 SER A CA 1
ATOM 632 C C . SER A 1 84 ? 18.497 7.999 -26.519 1.00 76.75 84 SER A C 1
ATOM 634 O O . SER A 1 84 ? 18.592 6.844 -26.943 1.00 76.75 84 SER A O 1
ATOM 636 N N . LYS A 1 85 ? 17.491 8.797 -26.895 1.00 76.00 85 LYS A N 1
ATOM 637 C CA . LYS A 1 85 ? 16.412 8.369 -27.802 1.00 76.00 85 LYS A CA 1
ATOM 638 C C . LYS A 1 85 ? 16.938 7.930 -29.173 1.00 76.00 85 LYS A C 1
ATOM 640 O O . LYS A 1 85 ? 16.322 7.089 -29.817 1.00 76.00 85 LYS A O 1
ATOM 645 N N . GLU A 1 86 ? 18.087 8.459 -29.595 1.00 71.00 86 GLU A N 1
ATOM 646 C CA . GLU A 1 86 ? 18.747 8.055 -30.839 1.00 71.00 86 GLU A CA 1
ATOM 647 C C . GLU A 1 86 ? 19.292 6.623 -30.788 1.00 71.00 86 GLU A C 1
ATOM 649 O O . GLU A 1 86 ? 19.234 5.934 -31.801 1.00 71.00 86 GLU A O 1
ATOM 654 N N . LEU A 1 87 ? 19.776 6.147 -29.634 1.00 75.19 87 LEU A N 1
ATOM 655 C CA . LEU A 1 87 ? 20.185 4.746 -29.494 1.00 75.19 87 LEU A CA 1
ATOM 656 C C . LEU A 1 87 ? 18.993 3.791 -29.457 1.00 75.19 87 LEU A C 1
ATOM 658 O O . LEU A 1 87 ? 19.077 2.667 -29.936 1.00 75.19 87 LEU A O 1
ATOM 662 N N . LEU A 1 88 ? 17.864 4.224 -28.904 1.00 77.75 88 LEU A N 1
ATOM 663 C CA . LEU A 1 88 ? 16.656 3.398 -28.890 1.00 77.75 88 LEU A CA 1
ATOM 664 C C . LEU A 1 88 ? 16.007 3.296 -30.281 1.00 77.75 88 LEU A C 1
ATOM 666 O O . LEU A 1 88 ? 15.361 2.295 -30.575 1.00 77.75 88 LEU A O 1
ATOM 670 N N . ALA A 1 89 ? 16.200 4.302 -31.139 1.00 78.62 89 ALA A N 1
ATOM 671 C CA . ALA A 1 89 ? 15.674 4.333 -32.504 1.00 78.62 89 ALA A CA 1
ATOM 672 C C . ALA A 1 89 ? 16.451 3.445 -33.498 1.00 78.62 89 ALA A C 1
ATOM 674 O O . ALA A 1 89 ? 15.937 3.151 -34.576 1.00 78.62 89 ALA A O 1
ATOM 675 N N . GLY A 1 90 ? 17.661 2.995 -33.145 1.00 77.81 90 GLY A N 1
ATOM 676 C CA . GLY A 1 90 ? 18.498 2.181 -34.024 1.00 77.81 90 GLY A CA 1
ATOM 677 C C . GLY A 1 90 ? 19.201 2.980 -35.135 1.00 77.81 90 GLY A C 1
ATOM 678 O O . GLY A 1 90 ? 19.092 4.207 -35.207 1.00 77.81 90 GLY A O 1
ATOM 679 N N . PRO A 1 91 ? 19.963 2.303 -36.014 1.00 80.12 91 PRO A N 1
ATOM 680 C CA . PRO A 1 91 ? 20.636 2.955 -37.134 1.00 80.12 91 PRO A CA 1
ATOM 681 C C . PRO A 1 91 ? 19.615 3.591 -38.091 1.00 80.12 91 PRO A C 1
ATOM 683 O O . PRO A 1 91 ? 18.649 2.953 -38.506 1.00 80.12 91 PRO A O 1
ATOM 686 N N . LYS A 1 92 ? 19.854 4.853 -38.472 1.00 69.12 92 LYS A N 1
ATOM 687 C CA . LYS A 1 92 ? 18.898 5.704 -39.211 1.00 69.12 92 LYS A CA 1
ATOM 688 C C . LYS A 1 92 ? 18.577 5.219 -40.635 1.00 69.12 92 LYS A C 1
ATOM 690 O O . LYS A 1 92 ? 17.591 5.671 -41.209 1.00 69.12 92 LYS A O 1
ATOM 695 N N . VAL A 1 93 ? 19.385 4.328 -41.222 1.00 68.81 93 VAL A N 1
ATOM 696 C CA . VAL A 1 93 ? 19.244 3.901 -42.625 1.00 68.81 93 VAL A CA 1
ATOM 697 C C . VAL A 1 93 ? 19.473 2.397 -42.775 1.00 68.81 93 VAL A C 1
ATOM 699 O O . VAL A 1 93 ? 20.561 1.889 -42.499 1.00 68.81 93 VAL A O 1
ATOM 702 N N . VAL A 1 94 ? 18.471 1.679 -43.292 1.00 65.62 94 VAL A N 1
ATOM 703 C CA . VAL A 1 94 ? 18.652 0.316 -43.812 1.00 65.62 94 VAL A CA 1
ATOM 704 C C . VAL A 1 94 ? 19.302 0.432 -45.187 1.00 65.62 94 VAL A C 1
ATOM 706 O O . VAL A 1 94 ? 18.677 0.911 -46.132 1.00 65.62 94 VAL A O 1
ATOM 709 N N . ILE A 1 95 ? 20.569 0.031 -45.303 1.00 66.56 95 ILE A N 1
ATOM 710 C CA . ILE A 1 95 ? 21.271 0.020 -46.591 1.00 66.56 95 ILE A CA 1
ATOM 711 C C . ILE A 1 95 ? 20.757 -1.188 -47.372 1.00 66.56 95 ILE A C 1
ATOM 713 O O . ILE A 1 95 ? 21.280 -2.293 -47.254 1.00 66.56 95 ILE A O 1
ATOM 717 N N . VAL A 1 96 ? 19.685 -0.987 -48.135 1.00 60.72 96 VAL A N 1
ATOM 718 C CA . VAL A 1 96 ? 19.210 -1.967 -49.113 1.00 60.72 96 VAL A CA 1
ATOM 719 C C . VAL A 1 96 ? 19.901 -1.656 -50.439 1.00 60.72 96 VAL A C 1
ATOM 721 O O . VAL A 1 96 ? 19.807 -0.516 -50.902 1.00 60.72 96 VAL A O 1
ATOM 724 N N . PRO A 1 97 ? 20.595 -2.620 -51.069 1.00 60.72 97 PRO A N 1
ATOM 725 C CA . PRO A 1 97 ? 21.086 -2.431 -52.423 1.00 60.72 97 PRO A CA 1
ATOM 726 C C . PRO A 1 97 ? 19.892 -2.107 -53.341 1.00 60.72 97 PRO A C 1
ATOM 728 O O . PRO A 1 97 ? 18.910 -2.851 -53.328 1.00 60.72 97 PRO A O 1
ATOM 731 N N . PRO A 1 98 ? 19.933 -1.023 -54.130 1.00 59.50 98 PRO A N 1
ATOM 732 C CA . PRO A 1 98 ? 18.935 -0.729 -55.126 1.00 59.50 98 PRO A CA 1
ATOM 733 C C . PRO A 1 98 ? 18.919 -1.910 -56.082 1.00 59.50 98 PRO A C 1
ATOM 735 O O . PRO A 1 98 ? 19.931 -2.271 -56.685 1.00 59.50 98 PRO A O 1
ATOM 738 N N . THR A 1 99 ? 17.753 -2.522 -56.214 1.00 54.47 99 THR A N 1
ATOM 739 C CA . THR A 1 99 ? 17.445 -3.452 -57.290 1.00 54.47 99 THR A CA 1
ATOM 740 C C . THR A 1 99 ? 17.341 -2.646 -58.583 1.00 54.47 99 THR A C 1
ATOM 742 O O . THR A 1 99 ? 16.256 -2.394 -59.102 1.00 54.47 99 THR A O 1
ATOM 745 N N . SER A 1 100 ? 18.478 -2.158 -59.088 1.00 57.06 100 SER A N 1
ATOM 746 C CA . SER A 1 100 ? 18.526 -1.552 -60.411 1.00 57.06 100 SER A CA 1
ATOM 747 C C . SER A 1 100 ? 18.223 -2.644 -61.445 1.00 57.06 100 SER A C 1
ATOM 749 O O . SER A 1 100 ? 18.778 -3.740 -61.363 1.00 57.06 100 SER A O 1
ATOM 751 N N . PRO A 1 101 ? 17.359 -2.380 -62.441 1.00 58.12 101 PRO A N 1
ATOM 752 C CA . PRO A 1 101 ? 17.029 -3.360 -63.479 1.00 58.12 101 PRO A CA 1
ATOM 753 C C . PRO A 1 101 ? 18.238 -3.746 -64.351 1.00 58.12 101 PRO A C 1
ATOM 755 O O . PRO A 1 101 ? 18.194 -4.767 -65.030 1.00 58.12 101 PRO A O 1
ATOM 758 N N . ASN A 1 102 ? 19.328 -2.973 -64.286 1.00 60.06 102 ASN A N 1
ATOM 759 C CA . ASN A 1 102 ? 20.607 -3.275 -64.916 1.00 60.06 102 ASN A CA 1
ATOM 760 C C . ASN A 1 102 ? 21.668 -3.508 -63.826 1.00 60.06 102 ASN A C 1
ATOM 762 O O . ASN A 1 102 ? 22.059 -2.545 -63.156 1.00 60.06 102 ASN A O 1
ATOM 766 N N . PRO A 1 103 ? 22.122 -4.754 -63.607 1.00 63.97 103 PRO A N 1
ATOM 767 C CA . PRO A 1 103 ? 23.213 -5.035 -62.687 1.00 63.97 103 PRO A CA 1
ATOM 768 C C . PRO A 1 103 ? 24.521 -4.486 -63.266 1.00 63.97 103 PRO A C 1
ATOM 770 O O . PRO A 1 103 ? 24.958 -4.881 -64.347 1.00 63.97 103 PRO A O 1
ATOM 773 N N . VAL A 1 104 ? 25.143 -3.557 -62.545 1.00 69.88 104 VAL A N 1
ATOM 774 C CA . VAL A 1 104 ? 26.435 -2.975 -62.919 1.00 69.88 104 VAL A CA 1
ATOM 775 C C . VAL A 1 104 ? 27.550 -3.896 -62.422 1.00 69.88 104 VAL A C 1
ATOM 777 O O . VAL A 1 104 ? 27.579 -4.268 -61.249 1.00 69.88 104 VAL A O 1
ATOM 780 N N . ALA A 1 105 ? 28.471 -4.277 -63.308 1.00 76.19 105 ALA A N 1
ATOM 781 C CA . ALA A 1 105 ? 29.610 -5.112 -62.942 1.00 76.19 105 ALA A CA 1
ATOM 782 C C . ALA A 1 105 ? 30.539 -4.373 -61.959 1.00 76.19 105 ALA A C 1
ATOM 784 O O . ALA A 1 105 ? 30.819 -3.185 -62.124 1.00 76.19 105 ALA A O 1
ATOM 785 N N . ALA A 1 106 ? 31.013 -5.070 -60.923 1.00 71.75 106 ALA A N 1
ATOM 786 C CA . ALA A 1 106 ? 31.787 -4.478 -59.824 1.00 71.75 106 ALA A CA 1
ATOM 787 C C . ALA A 1 106 ? 33.159 -3.918 -60.251 1.00 71.75 106 ALA A C 1
ATOM 789 O O . ALA A 1 106 ? 33.762 -3.113 -59.542 1.00 71.75 106 ALA A O 1
ATOM 790 N N . ASP A 1 107 ? 33.665 -4.347 -61.403 1.00 80.12 107 ASP A N 1
ATOM 791 C CA . ASP A 1 107 ? 34.906 -3.885 -62.011 1.00 80.12 107 ASP A CA 1
ATOM 792 C C . ASP A 1 107 ? 34.731 -2.615 -62.857 1.00 80.12 107 ASP A C 1
ATOM 794 O O . ASP A 1 107 ? 35.729 -1.938 -63.122 1.00 80.12 107 ASP A O 1
ATOM 798 N N . SER A 1 108 ? 33.493 -2.247 -63.201 1.00 86.69 108 SER A N 1
ATOM 799 C CA . SER A 1 108 ? 33.178 -1.009 -63.909 1.00 86.69 108 SER A CA 1
ATOM 800 C C . SER A 1 108 ? 33.400 0.222 -63.021 1.00 86.69 108 SER A C 1
ATOM 802 O O . SER A 1 108 ? 33.323 0.163 -61.791 1.00 86.69 108 SER A O 1
ATOM 804 N N . ILE A 1 109 ? 33.660 1.373 -63.647 1.00 84.44 109 ILE A N 1
ATOM 805 C CA . ILE A 1 109 ? 33.837 2.653 -62.940 1.00 84.44 109 ILE A CA 1
ATOM 806 C C . ILE A 1 109 ? 32.584 3.000 -62.117 1.00 84.44 109 ILE A C 1
ATOM 808 O O . ILE A 1 109 ? 32.707 3.463 -60.984 1.00 84.44 109 ILE A O 1
ATOM 812 N N . GLU A 1 110 ? 31.396 2.715 -62.655 1.00 83.56 110 GLU A N 1
ATOM 813 C CA . GLU A 1 110 ? 30.106 2.928 -61.990 1.00 83.56 110 GLU A CA 1
ATOM 814 C C . GLU A 1 110 ? 29.860 1.906 -60.865 1.00 83.56 110 GLU A C 1
ATOM 816 O O . GLU A 1 110 ? 29.343 2.255 -59.805 1.00 83.56 110 GLU A O 1
ATOM 821 N N . GLY A 1 111 ? 30.305 0.657 -61.025 1.00 84.75 111 GLY A N 1
ATOM 822 C CA . GLY A 1 111 ? 30.218 -0.362 -59.977 1.00 84.75 111 GLY A CA 1
ATOM 823 C C . GLY A 1 111 ? 31.103 -0.015 -58.780 1.00 84.75 111 GLY A C 1
ATOM 824 O O . GLY A 1 111 ? 30.656 -0.065 -57.634 1.00 84.75 111 GLY A O 1
ATOM 825 N N . ARG A 1 112 ? 32.342 0.423 -59.039 1.00 84.75 112 ARG A N 1
ATOM 826 C CA . ARG A 1 112 ? 33.299 0.842 -58.000 1.00 84.75 112 ARG A CA 1
ATOM 827 C C . ARG A 1 112 ? 32.848 2.091 -57.247 1.00 84.75 112 ARG A C 1
ATOM 829 O O . ARG A 1 112 ? 33.006 2.139 -56.027 1.00 84.75 112 ARG A O 1
ATOM 836 N N . SER A 1 113 ? 32.293 3.090 -57.937 1.00 84.19 113 SER A N 1
ATOM 837 C CA . SER A 1 113 ? 31.773 4.300 -57.286 1.00 84.19 113 SER A CA 1
ATOM 838 C C . SER A 1 113 ? 30.552 3.990 -56.416 1.00 84.19 113 SER A C 1
ATOM 840 O O . SER A 1 113 ? 30.494 4.441 -55.272 1.00 84.19 113 SER A O 1
ATOM 842 N N . THR A 1 114 ? 29.639 3.143 -56.900 1.00 83.38 114 THR A N 1
ATOM 843 C CA . THR A 1 114 ? 28.481 2.673 -56.125 1.00 83.38 114 THR A CA 1
ATOM 844 C C . THR A 1 114 ? 28.926 1.899 -54.875 1.00 83.38 114 THR A C 1
ATOM 846 O O . THR A 1 114 ? 28.432 2.140 -53.775 1.00 83.38 114 THR A O 1
ATOM 849 N N . LEU A 1 115 ? 29.920 1.014 -55.004 1.00 85.19 115 LEU A N 1
ATOM 850 C CA . LEU A 1 115 ? 30.481 0.243 -53.889 1.00 85.19 115 LEU A CA 1
ATOM 851 C C . LEU A 1 115 ? 31.151 1.157 -52.848 1.00 85.19 115 LEU A C 1
ATOM 853 O O . LEU A 1 115 ? 30.929 1.006 -51.646 1.00 85.19 115 LEU A O 1
ATOM 857 N N . HIS A 1 116 ? 31.907 2.161 -53.298 1.00 87.38 116 HIS A N 1
ATOM 858 C CA . HIS A 1 116 ? 32.480 3.174 -52.412 1.00 87.38 116 HIS A CA 1
ATOM 859 C C . HIS A 1 116 ? 31.397 3.963 -51.659 1.00 87.38 116 HIS A C 1
ATOM 861 O O . HIS A 1 116 ? 31.523 4.187 -50.454 1.00 87.38 116 HIS A O 1
ATOM 867 N N . GLN A 1 117 ? 30.305 4.327 -52.337 1.00 85.00 117 GLN A N 1
ATOM 868 C CA . GLN A 1 117 ? 29.164 4.990 -51.712 1.00 85.00 117 GLN A CA 1
ATOM 869 C C . GLN A 1 117 ? 28.493 4.104 -50.648 1.00 85.00 117 GLN A C 1
ATOM 871 O O . GLN A 1 117 ? 28.168 4.610 -49.574 1.00 85.00 117 GLN A O 1
ATOM 876 N N . TYR A 1 118 ? 28.360 2.790 -50.876 1.00 85.00 118 TYR A N 1
ATOM 877 C CA . TYR A 1 118 ? 27.882 1.865 -49.837 1.00 85.00 118 TYR A CA 1
ATOM 878 C C . TYR A 1 118 ? 28.812 1.787 -48.645 1.00 85.00 118 TYR A C 1
ATOM 880 O O . TYR A 1 118 ? 28.333 1.842 -47.517 1.00 85.00 118 TYR A O 1
ATOM 888 N N . PHE A 1 119 ? 30.122 1.670 -48.867 1.00 85.81 119 PHE A N 1
ATOM 889 C CA . PHE A 1 119 ? 31.076 1.632 -47.761 1.00 85.81 119 PHE A CA 1
ATOM 890 C C . PHE A 1 119 ? 31.000 2.894 -46.911 1.00 85.81 119 PHE A C 1
ATOM 892 O O . PHE A 1 119 ? 31.023 2.801 -45.684 1.00 85.81 119 PHE A O 1
ATOM 899 N N . LYS A 1 120 ? 30.855 4.055 -47.552 1.00 87.50 120 LYS A N 1
ATOM 900 C CA . LYS A 1 120 ? 30.678 5.328 -46.860 1.00 87.50 120 LYS A CA 1
ATOM 901 C C . LYS A 1 120 ? 29.395 5.339 -46.023 1.00 87.50 120 LYS A C 1
ATOM 903 O O . LYS A 1 120 ? 29.466 5.561 -44.820 1.00 87.50 120 LYS A O 1
ATOM 908 N N . LEU A 1 121 ? 28.252 4.999 -46.624 1.00 85.62 121 LEU A N 1
ATOM 909 C CA . LEU A 1 121 ? 26.970 4.935 -45.913 1.00 85.62 121 LEU A CA 1
ATOM 910 C C . LEU A 1 121 ? 26.977 3.894 -44.786 1.00 85.62 121 LEU A C 1
ATOM 912 O O . LEU A 1 121 ? 26.376 4.121 -43.739 1.00 85.62 121 LEU A O 1
ATOM 916 N N . PHE A 1 122 ? 27.646 2.758 -44.978 1.00 86.44 122 PHE A N 1
ATOM 917 C CA . PHE A 1 122 ? 27.786 1.720 -43.961 1.00 86.44 122 PHE A CA 1
ATOM 918 C C . PHE A 1 122 ? 28.609 2.213 -42.775 1.00 86.44 122 PHE A C 1
ATOM 920 O O . PHE A 1 122 ? 28.210 2.025 -41.626 1.00 86.44 122 PHE A O 1
ATOM 927 N N . HIS A 1 123 ? 29.729 2.880 -43.046 1.00 88.50 123 HIS A N 1
ATOM 928 C CA . HIS A 1 123 ? 30.565 3.448 -42.002 1.00 88.50 123 HIS A CA 1
ATOM 929 C C . HIS A 1 123 ? 29.803 4.502 -41.187 1.00 88.50 123 HIS A C 1
ATOM 931 O O . HIS A 1 123 ? 29.688 4.366 -39.971 1.00 88.50 123 HIS A O 1
ATOM 937 N N . GLU A 1 124 ? 29.201 5.476 -41.870 1.00 85.12 124 GLU A N 1
ATOM 938 C CA . GLU A 1 124 ? 28.468 6.584 -41.247 1.00 85.12 124 GLU A CA 1
ATOM 939 C C . GLU A 1 124 ? 27.253 6.099 -40.436 1.00 85.12 124 GLU A C 1
ATOM 941 O O . GLU A 1 124 ? 26.999 6.583 -39.340 1.00 85.12 124 GLU A O 1
ATOM 946 N N . ASN A 1 125 ? 26.496 5.111 -40.929 1.00 84.88 125 ASN A N 1
ATOM 947 C CA . ASN A 1 125 ? 25.243 4.716 -40.271 1.00 84.88 125 ASN A CA 1
ATOM 948 C C . ASN A 1 125 ? 25.385 3.564 -39.272 1.00 84.88 125 ASN A C 1
ATOM 950 O O . ASN A 1 125 ? 24.622 3.515 -38.309 1.00 84.88 125 ASN A O 1
ATOM 954 N N . TYR A 1 126 ? 26.312 2.625 -39.487 1.00 86.88 126 TYR A N 1
ATOM 955 C CA . TYR A 1 126 ? 26.431 1.421 -38.655 1.00 86.88 126 TYR A CA 1
ATOM 956 C C . TYR A 1 126 ? 27.669 1.443 -37.767 1.00 86.88 126 TYR A C 1
ATOM 958 O O . TYR A 1 126 ? 27.568 1.113 -36.584 1.00 86.88 126 TYR A O 1
ATOM 966 N N . VAL A 1 127 ? 28.830 1.837 -38.301 1.00 88.75 127 VAL A N 1
ATOM 967 C CA . VAL A 1 127 ? 30.081 1.837 -37.524 1.00 88.75 127 VAL A CA 1
ATOM 968 C C . VAL A 1 127 ? 30.069 2.965 -36.494 1.00 88.75 127 VAL A C 1
ATOM 970 O O . VAL A 1 127 ? 30.308 2.712 -35.313 1.00 88.75 127 VAL A O 1
ATOM 973 N N . GLU A 1 128 ? 29.708 4.184 -36.899 1.00 87.56 128 GLU A N 1
ATOM 974 C CA . GLU A 1 128 ? 29.586 5.312 -35.965 1.00 87.56 128 GLU A CA 1
ATOM 975 C C . GLU A 1 128 ? 28.489 5.077 -34.921 1.00 87.56 128 GLU A C 1
ATOM 977 O O . GLU A 1 128 ? 28.685 5.354 -33.735 1.00 87.56 128 GLU A O 1
ATOM 982 N N . TYR A 1 129 ? 27.360 4.493 -35.331 1.00 87.81 129 TYR A N 1
ATOM 983 C CA . TYR A 1 129 ? 26.289 4.117 -34.411 1.00 87.81 129 TYR A CA 1
ATOM 984 C C . TYR A 1 129 ? 26.771 3.104 -33.364 1.00 87.81 129 TYR A C 1
ATOM 986 O O . TYR A 1 129 ? 26.576 3.317 -32.168 1.00 87.81 129 TYR A O 1
ATOM 994 N N . ALA A 1 130 ? 27.463 2.038 -33.779 1.00 87.88 130 ALA A N 1
ATOM 995 C CA . ALA A 1 130 ? 28.017 1.049 -32.856 1.00 87.88 130 ALA A CA 1
ATOM 996 C C . ALA A 1 130 ? 29.025 1.674 -31.874 1.00 87.88 130 ALA A C 1
ATOM 998 O O . ALA A 1 130 ? 29.022 1.347 -30.685 1.00 87.88 130 ALA A O 1
ATOM 999 N N . HIS A 1 131 ? 29.852 2.613 -32.345 1.00 89.75 131 HIS A N 1
ATOM 1000 C CA . HIS A 1 131 ? 30.771 3.364 -31.488 1.00 89.75 131 HIS A CA 1
ATOM 1001 C C . HIS A 1 131 ? 30.024 4.218 -30.460 1.00 89.75 131 HIS A C 1
ATOM 1003 O O . HIS A 1 131 ? 30.390 4.222 -29.282 1.00 89.75 131 HIS A O 1
ATOM 1009 N N . LYS A 1 132 ? 28.955 4.900 -30.884 1.00 88.38 132 LYS A N 1
ATOM 1010 C CA . LYS A 1 132 ? 28.107 5.707 -30.004 1.00 88.38 132 LYS A CA 1
ATOM 1011 C C . LYS A 1 132 ? 27.432 4.849 -28.935 1.00 88.38 132 LYS A C 1
ATOM 1013 O O . LYS A 1 132 ? 27.529 5.182 -27.757 1.00 88.38 132 LYS A O 1
ATOM 1018 N N . VAL A 1 133 ? 26.850 3.709 -29.323 1.00 88.06 133 VAL A N 1
ATOM 1019 C CA . VAL A 1 133 ? 26.265 2.724 -28.394 1.00 88.06 133 VAL A CA 1
ATOM 1020 C C . VAL A 1 133 ? 27.286 2.295 -27.348 1.00 88.06 133 VAL A C 1
ATOM 1022 O O . VAL A 1 133 ? 27.010 2.346 -26.152 1.00 88.06 133 VAL A O 1
ATOM 1025 N N . TYR A 1 134 ? 28.478 1.887 -27.784 1.00 89.50 134 TYR A N 1
ATOM 1026 C CA . TYR A 1 134 ? 29.514 1.419 -26.870 1.00 89.50 134 TYR A CA 1
ATOM 1027 C C . TYR A 1 134 ? 29.942 2.505 -25.877 1.00 89.50 134 TYR A C 1
ATOM 1029 O O . TYR A 1 134 ? 30.059 2.236 -24.679 1.00 89.50 134 TYR A O 1
ATOM 1037 N N . PHE A 1 135 ? 30.157 3.731 -26.361 1.00 88.94 135 PHE A N 1
ATOM 1038 C CA . PHE A 1 135 ? 30.558 4.849 -25.514 1.00 88.94 135 PHE A CA 1
ATOM 1039 C C . PHE A 1 135 ? 29.490 5.176 -24.469 1.00 88.94 135 PHE A C 1
ATOM 1041 O O . PHE A 1 135 ? 29.792 5.295 -23.282 1.00 88.94 135 PHE A O 1
ATOM 1048 N N . GLU A 1 136 ? 28.237 5.261 -24.901 1.00 87.38 136 GLU A N 1
ATOM 1049 C CA . GLU A 1 136 ? 27.113 5.616 -24.048 1.00 87.38 136 GLU A CA 1
ATOM 1050 C C . GLU A 1 136 ? 26.839 4.534 -22.992 1.00 87.38 136 GLU A C 1
ATOM 1052 O O . GLU A 1 136 ? 26.771 4.832 -21.800 1.00 87.38 136 GLU A O 1
ATOM 1057 N N . LEU A 1 137 ? 26.813 3.256 -23.384 1.00 85.25 137 LEU A N 1
ATOM 1058 C CA . LEU A 1 137 ? 26.659 2.145 -22.439 1.00 85.25 137 LEU A CA 1
ATOM 1059 C C . LEU A 1 137 ? 27.800 2.093 -21.417 1.00 85.25 137 LEU A C 1
ATOM 1061 O O . LEU A 1 137 ? 27.564 1.845 -20.234 1.00 85.25 137 LEU A O 1
ATOM 1065 N N . LYS A 1 138 ? 29.040 2.352 -21.846 1.00 88.50 138 LYS A N 1
ATOM 1066 C CA . LYS A 1 138 ? 30.195 2.387 -20.943 1.00 88.50 138 LYS A CA 1
ATOM 1067 C C . LYS A 1 138 ? 30.126 3.566 -19.972 1.00 88.50 138 LYS A C 1
ATOM 1069 O O . LYS A 1 138 ? 30.510 3.412 -18.814 1.00 88.50 138 LYS A O 1
ATOM 1074 N N . HIS A 1 139 ? 29.635 4.716 -20.427 1.00 85.75 139 HIS A N 1
ATOM 1075 C CA . HIS A 1 139 ? 29.496 5.915 -19.607 1.00 85.75 139 HIS A CA 1
ATOM 1076 C C . HIS A 1 139 ? 28.355 5.787 -18.583 1.00 85.75 139 HIS A C 1
ATOM 1078 O O . HIS A 1 139 ? 28.540 6.107 -17.410 1.00 85.75 139 HIS A O 1
ATOM 1084 N N . HIS A 1 140 ? 27.197 5.259 -18.990 1.00 85.56 140 HIS A N 1
ATOM 1085 C CA . HIS A 1 140 ? 26.028 5.127 -18.114 1.00 85.56 140 HIS A CA 1
ATOM 1086 C C . HIS A 1 140 ? 26.009 3.838 -17.285 1.00 85.56 140 HIS A C 1
ATOM 1088 O O . HIS A 1 140 ? 25.309 3.779 -16.275 1.00 85.56 140 HIS A O 1
ATOM 1094 N N . GLY A 1 141 ? 26.798 2.820 -17.640 1.00 86.19 141 GLY A N 1
ATOM 1095 C CA . GLY A 1 141 ? 26.877 1.550 -16.909 1.00 86.19 141 GLY A CA 1
ATOM 1096 C C . GLY A 1 141 ? 27.122 1.701 -15.397 1.00 86.19 141 GLY A C 1
ATOM 1097 O O . GLY A 1 141 ? 26.371 1.121 -14.610 1.00 86.19 141 GLY A O 1
ATOM 1098 N N . PRO A 1 142 ? 28.107 2.505 -14.946 1.00 89.44 142 PRO A N 1
ATOM 1099 C CA . PRO A 1 142 ? 28.326 2.765 -13.522 1.00 89.44 142 PRO A CA 1
ATOM 1100 C C . PRO A 1 142 ? 27.147 3.466 -12.835 1.00 89.44 142 PRO A C 1
ATOM 1102 O O . PRO A 1 142 ? 26.820 3.142 -11.694 1.00 89.44 142 PRO A O 1
ATOM 1105 N N . GLN A 1 143 ? 26.486 4.399 -13.526 1.00 86.19 143 GLN A N 1
ATOM 1106 C CA . GLN A 1 143 ? 25.318 5.110 -13.002 1.00 86.19 143 GLN A CA 1
ATOM 1107 C C . GLN A 1 143 ? 24.120 4.164 -12.846 1.00 86.19 143 GLN A C 1
ATOM 1109 O O . GLN A 1 143 ? 23.491 4.146 -11.791 1.00 86.19 143 GLN A O 1
ATOM 1114 N N . LEU A 1 144 ? 23.856 3.321 -13.849 1.00 84.62 144 LEU A N 1
ATOM 1115 C CA . LEU A 1 144 ? 22.849 2.255 -13.793 1.00 84.62 144 LEU A CA 1
ATOM 1116 C C . LEU A 1 144 ? 23.123 1.290 -12.645 1.00 84.62 144 LEU A C 1
ATOM 1118 O O . LEU A 1 144 ? 22.219 0.977 -11.876 1.00 84.62 144 LEU A O 1
ATOM 1122 N N . LYS A 1 145 ? 24.380 0.866 -12.487 1.00 91.38 145 LYS A N 1
ATOM 1123 C CA . LYS A 1 145 ? 24.789 0.009 -11.375 1.00 91.38 145 LYS A CA 1
ATOM 1124 C C . LYS A 1 145 ? 24.507 0.670 -10.025 1.00 91.38 145 LYS A C 1
ATOM 1126 O O . LYS A 1 145 ? 23.918 0.030 -9.165 1.00 91.38 145 LYS A O 1
ATOM 1131 N N . LYS A 1 146 ? 24.848 1.954 -9.862 1.00 91.19 146 LYS A N 1
ATOM 1132 C CA . LYS A 1 146 ? 24.560 2.706 -8.632 1.00 91.19 146 LYS A CA 1
ATOM 1133 C C . LYS A 1 146 ? 23.058 2.756 -8.334 1.00 91.19 146 LYS A C 1
ATOM 1135 O O . LYS A 1 146 ? 22.669 2.514 -7.197 1.00 91.19 146 LYS A O 1
ATOM 1140 N N . ILE A 1 147 ? 22.226 3.021 -9.345 1.00 87.25 147 ILE A N 1
ATOM 1141 C CA . ILE A 1 147 ? 20.762 3.023 -9.198 1.00 87.25 147 ILE A CA 1
ATOM 1142 C C . ILE A 1 147 ? 20.277 1.638 -8.757 1.00 87.25 147 ILE A C 1
ATOM 1144 O O . ILE A 1 147 ? 19.507 1.532 -7.808 1.00 87.25 147 ILE A O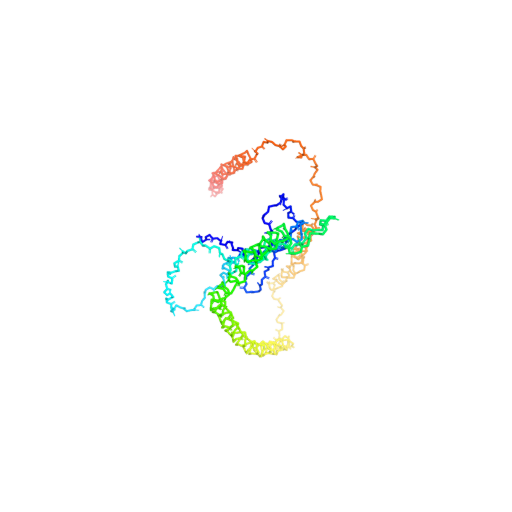 1
ATOM 1148 N N . ILE A 1 148 ? 20.748 0.571 -9.404 1.00 92.44 148 ILE A N 1
ATOM 1149 C CA . ILE A 1 148 ? 20.379 -0.806 -9.061 1.00 92.44 148 ILE A CA 1
ATOM 1150 C C . ILE A 1 148 ? 20.793 -1.143 -7.624 1.00 92.44 148 ILE A C 1
ATOM 1152 O O . ILE A 1 148 ? 19.977 -1.670 -6.867 1.00 92.44 148 ILE A O 1
ATOM 1156 N N . ASP A 1 149 ? 22.026 -0.828 -7.232 1.00 96.00 149 ASP A N 1
ATOM 1157 C CA . ASP A 1 149 ? 22.548 -1.097 -5.890 1.00 96.00 149 ASP A CA 1
ATOM 1158 C C . ASP A 1 149 ? 21.745 -0.338 -4.818 1.00 96.00 149 ASP A C 1
ATOM 1160 O O . ASP A 1 149 ? 21.419 -0.893 -3.764 1.00 96.00 149 ASP A O 1
ATOM 1164 N N . GLU A 1 150 ? 21.358 0.908 -5.103 1.00 94.06 150 GLU A N 1
ATOM 1165 C CA . GLU A 1 150 ? 20.515 1.715 -4.222 1.00 94.06 150 GLU A CA 1
ATOM 1166 C C . GLU A 1 150 ? 19.103 1.131 -4.081 1.00 94.06 150 GLU A C 1
ATOM 1168 O O . GLU A 1 150 ? 18.597 1.008 -2.962 1.00 94.06 150 GLU A O 1
ATOM 1173 N N . GLN A 1 151 ? 18.482 0.696 -5.182 1.00 94.12 151 GLN A N 1
ATOM 1174 C CA . GLN A 1 151 ? 17.175 0.031 -5.131 1.00 94.12 151 GLN A CA 1
ATOM 1175 C C . GLN A 1 151 ? 17.234 -1.268 -4.314 1.00 94.12 151 GLN A C 1
ATOM 1177 O O . GLN A 1 151 ? 16.364 -1.516 -3.479 1.00 94.12 151 GLN A O 1
ATOM 1182 N N . HIS A 1 152 ? 18.295 -2.065 -4.466 1.00 97.12 152 HIS A N 1
ATOM 1183 C CA . HIS A 1 152 ? 18.500 -3.266 -3.650 1.00 97.12 152 HIS A CA 1
ATOM 1184 C C . HIS A 1 152 ? 18.735 -2.945 -2.168 1.00 97.12 152 HIS A C 1
ATOM 1186 O O . HIS A 1 152 ? 18.311 -3.704 -1.293 1.00 97.12 152 HIS A O 1
ATOM 1192 N N . ALA A 1 153 ? 19.411 -1.839 -1.847 1.00 95.50 153 ALA A N 1
ATOM 1193 C CA . ALA A 1 153 ? 19.574 -1.394 -0.465 1.00 95.50 153 ALA A CA 1
ATOM 1194 C C . ALA A 1 153 ? 18.224 -1.009 0.164 1.00 95.50 153 ALA A C 1
ATOM 1196 O O . ALA A 1 153 ? 17.899 -1.501 1.246 1.00 95.50 153 ALA A O 1
ATOM 1197 N N . ARG A 1 154 ? 17.409 -0.217 -0.547 1.00 95.25 154 ARG A N 1
ATOM 1198 C CA . ARG A 1 154 ? 16.058 0.174 -0.108 1.00 95.25 154 ARG A CA 1
ATOM 1199 C C . ARG A 1 154 ? 15.147 -1.038 0.086 1.00 95.25 154 ARG A C 1
ATOM 1201 O O . ARG A 1 154 ? 14.446 -1.119 1.093 1.00 95.25 154 ARG A O 1
ATOM 1208 N N . LEU A 1 155 ? 15.201 -2.009 -0.829 1.00 95.50 155 LEU A N 1
ATOM 1209 C CA . LEU A 1 155 ? 14.434 -3.251 -0.722 1.00 95.50 155 LEU A CA 1
ATOM 1210 C C . LEU A 1 155 ? 14.797 -4.037 0.545 1.00 95.50 155 LEU A C 1
ATOM 1212 O O . LEU A 1 155 ? 13.905 -4.454 1.282 1.00 95.50 155 LEU A O 1
ATOM 1216 N N . ARG A 1 156 ? 16.094 -4.203 0.832 1.00 97.12 156 ARG A N 1
ATOM 1217 C CA . ARG A 1 156 ? 16.554 -4.902 2.043 1.00 97.12 156 ARG A CA 1
ATOM 1218 C C . ARG A 1 156 ? 16.095 -4.205 3.320 1.00 97.12 156 ARG A C 1
ATOM 1220 O O . ARG A 1 156 ? 15.668 -4.871 4.261 1.00 97.12 156 ARG A O 1
ATOM 1227 N N . GLU A 1 157 ? 16.152 -2.877 3.355 1.00 96.00 157 GLU A N 1
ATOM 1228 C CA . GLU A 1 157 ? 15.670 -2.107 4.504 1.00 96.00 157 GLU A CA 1
ATOM 1229 C C . GLU A 1 157 ? 14.156 -2.285 4.707 1.00 96.00 157 GLU A C 1
ATOM 1231 O O . GLU A 1 157 ? 13.702 -2.503 5.833 1.00 96.00 157 GLU A O 1
ATOM 1236 N N . ALA A 1 158 ? 13.373 -2.241 3.626 1.00 95.19 158 ALA A N 1
ATOM 1237 C CA . ALA A 1 158 ? 11.930 -2.458 3.676 1.00 95.19 158 ALA A CA 1
ATOM 1238 C C . ALA A 1 158 ? 11.582 -3.870 4.174 1.00 95.19 158 ALA A C 1
ATOM 1240 O O . ALA A 1 158 ? 10.754 -4.012 5.073 1.00 95.19 158 ALA A O 1
ATOM 1241 N N . GLN A 1 159 ? 12.269 -4.898 3.669 1.00 96.31 159 GLN A N 1
ATOM 1242 C CA . GLN A 1 159 ? 12.106 -6.282 4.126 1.00 96.31 159 GLN A CA 1
ATOM 1243 C C . GLN A 1 159 ? 12.425 -6.430 5.618 1.00 96.31 159 GLN A C 1
ATOM 1245 O O . GLN A 1 159 ? 11.669 -7.060 6.354 1.00 96.31 159 GLN A O 1
ATOM 1250 N N . GLN A 1 160 ? 13.497 -5.795 6.101 1.00 96.88 160 GLN A N 1
ATOM 1251 C CA . GLN A 1 160 ? 13.841 -5.827 7.522 1.00 96.88 160 GLN A CA 1
ATOM 1252 C C . GLN A 1 160 ? 12.783 -5.130 8.391 1.00 96.88 160 GLN A C 1
ATOM 1254 O O . GLN A 1 160 ? 12.471 -5.601 9.486 1.00 96.88 160 GLN A O 1
ATOM 1259 N N . LYS A 1 161 ? 12.239 -3.993 7.938 1.00 95.94 161 LYS A N 1
ATOM 1260 C CA . LYS A 1 161 ? 11.148 -3.301 8.643 1.00 95.94 161 LYS A CA 1
ATOM 1261 C C . LYS A 1 161 ? 9.890 -4.164 8.695 1.00 95.94 161 LYS A C 1
ATOM 1263 O O . LYS A 1 161 ? 9.263 -4.218 9.748 1.00 95.94 161 LYS A O 1
ATOM 1268 N N . LEU A 1 162 ? 9.563 -4.848 7.601 1.00 96.50 162 LEU A N 1
ATOM 1269 C CA . LEU A 1 162 ? 8.405 -5.732 7.512 1.00 96.50 162 LEU A CA 1
ATOM 1270 C C . LEU A 1 162 ? 8.534 -6.922 8.472 1.00 96.50 162 LEU A C 1
ATOM 1272 O O . LEU A 1 162 ? 7.639 -7.127 9.284 1.00 96.50 162 LEU A O 1
ATOM 1276 N N . ALA A 1 163 ? 9.694 -7.583 8.511 1.00 95.44 163 ALA A N 1
ATOM 1277 C CA . ALA A 1 163 ? 9.955 -8.669 9.461 1.00 95.44 163 ALA A CA 1
ATOM 1278 C C . ALA A 1 163 ? 9.797 -8.230 10.935 1.00 95.44 163 ALA A C 1
ATOM 1280 O O . ALA A 1 163 ? 9.223 -8.943 11.753 1.00 95.44 163 ALA A O 1
ATOM 1281 N N . LYS A 1 164 ? 10.242 -7.013 11.286 1.00 95.25 164 LYS A N 1
ATOM 1282 C CA . LYS A 1 164 ? 10.043 -6.452 12.640 1.00 95.25 164 LYS A CA 1
ATOM 1283 C C . LYS A 1 164 ? 8.574 -6.174 12.968 1.00 95.25 164 LYS A C 1
ATOM 1285 O O . LYS A 1 164 ? 8.208 -6.135 14.142 1.00 95.25 164 LYS A O 1
ATOM 1290 N N . VAL A 1 165 ? 7.753 -5.876 11.964 1.00 95.69 165 VAL A N 1
ATOM 1291 C CA . VAL A 1 165 ? 6.310 -5.677 12.148 1.00 95.69 165 VAL A CA 1
ATOM 1292 C C . VAL A 1 165 ? 5.622 -7.023 12.342 1.00 95.69 165 VAL A C 1
ATOM 1294 O O . VAL A 1 165 ? 4.811 -7.135 13.256 1.00 95.69 165 VAL A O 1
ATOM 1297 N N . GLU A 1 166 ? 5.991 -8.039 11.563 1.00 93.62 166 GLU A N 1
ATOM 1298 C CA . GLU A 1 166 ? 5.477 -9.407 11.708 1.00 93.62 166 GLU A CA 1
ATOM 1299 C C . GLU A 1 166 ? 5.756 -9.973 13.110 1.00 93.62 166 GLU A C 1
ATOM 1301 O O . GLU A 1 166 ? 4.844 -10.471 13.764 1.00 93.62 166 GLU A O 1
ATOM 1306 N N . GLU A 1 167 ? 6.966 -9.781 13.644 1.00 93.56 167 GLU A N 1
ATOM 1307 C CA . GLU A 1 167 ? 7.302 -10.187 15.019 1.00 93.56 167 GLU A CA 1
ATOM 1308 C C . GLU A 1 167 ? 6.419 -9.484 16.073 1.00 93.56 167 GLU A C 1
ATOM 1310 O O . GLU A 1 167 ? 5.969 -10.080 17.055 1.00 93.56 167 GLU A O 1
ATOM 1315 N N . LYS A 1 168 ? 6.123 -8.192 15.874 1.00 94.38 168 LYS A N 1
ATOM 1316 C CA . LYS A 1 168 ? 5.240 -7.437 16.778 1.00 94.38 168 LYS A CA 1
ATOM 1317 C C . LYS A 1 168 ? 3.780 -7.864 16.663 1.00 94.38 168 LYS A C 1
ATOM 1319 O O . LYS A 1 168 ? 3.059 -7.776 17.660 1.00 94.38 168 LYS A O 1
ATOM 1324 N N . GLN A 1 169 ? 3.350 -8.292 15.480 1.00 94.94 169 GLN A N 1
ATOM 1325 C CA . GLN A 1 169 ? 1.986 -8.737 15.223 1.00 94.94 169 GLN A CA 1
ATOM 1326 C C . GLN A 1 169 ? 1.649 -9.970 16.068 1.00 94.94 169 GLN A C 1
ATOM 1328 O O . GLN A 1 169 ? 0.633 -9.964 16.760 1.00 94.94 169 GLN A O 1
ATOM 1333 N N . GLU A 1 170 ? 2.545 -10.957 16.126 1.00 92.31 170 GLU A N 1
ATOM 1334 C CA . GLU A 1 170 ? 2.355 -12.159 16.949 1.00 92.31 170 GLU A CA 1
ATOM 1335 C C . GLU A 1 170 ? 2.198 -11.814 18.445 1.00 92.31 170 GLU A C 1
ATOM 1337 O O . GLU A 1 170 ? 1.349 -12.357 19.157 1.00 92.31 170 GLU A O 1
ATOM 1342 N N . ASN A 1 171 ? 2.976 -10.852 18.954 1.00 93.94 171 ASN A N 1
ATOM 1343 C CA . ASN A 1 171 ? 2.839 -10.394 20.341 1.00 93.94 171 ASN A CA 1
ATOM 1344 C C . ASN A 1 171 ? 1.471 -9.736 20.596 1.00 93.94 171 ASN A C 1
ATOM 1346 O O . ASN A 1 171 ? 0.846 -9.966 21.637 1.00 93.94 171 ASN A O 1
ATOM 1350 N N . LEU A 1 172 ? 0.999 -8.921 19.650 1.00 95.31 172 LEU A N 1
ATOM 1351 C CA . LEU A 1 172 ? -0.301 -8.262 19.743 1.00 95.31 172 LEU A CA 1
ATOM 1352 C C . LEU A 1 172 ? -1.450 -9.269 19.717 1.00 95.31 172 LEU A C 1
ATOM 1354 O O . LEU A 1 172 ? -2.339 -9.157 20.558 1.00 95.31 172 LEU A O 1
ATOM 1358 N N . GLU A 1 173 ? -1.403 -10.269 18.842 1.00 96.12 173 GLU A N 1
ATOM 1359 C CA . GLU A 1 173 ? -2.393 -11.353 18.790 1.00 96.12 173 GLU A CA 1
ATOM 1360 C C . GLU A 1 173 ? -2.468 -12.094 20.130 1.00 96.12 173 GLU A C 1
ATOM 1362 O O . GLU A 1 173 ? -3.526 -12.140 20.755 1.00 96.12 173 GLU A O 1
ATOM 1367 N N . ASN A 1 174 ? -1.321 -12.488 20.690 1.00 95.44 174 ASN A N 1
ATOM 1368 C CA . ASN A 1 174 ? -1.261 -13.104 22.019 1.00 95.44 174 ASN A CA 1
ATOM 1369 C C . ASN A 1 174 ? -1.827 -12.208 23.141 1.00 95.44 174 ASN A C 1
ATOM 1371 O O . ASN A 1 174 ? -2.299 -12.686 24.178 1.00 95.44 174 ASN A O 1
ATOM 1375 N N . ARG A 1 175 ? -1.713 -10.880 23.025 1.00 96.00 175 ARG A N 1
ATOM 1376 C CA . ARG A 1 175 ? -2.313 -9.939 23.990 1.00 96.00 175 ARG A CA 1
ATOM 1377 C C . ARG A 1 175 ? -3.822 -9.835 23.799 1.00 96.00 175 ARG A C 1
ATOM 1379 O O . ARG A 1 175 ? -4.530 -9.784 24.801 1.00 96.00 175 ARG A O 1
ATOM 1386 N N . ILE A 1 176 ? -4.293 -9.813 22.557 1.00 97.06 176 ILE A N 1
ATOM 1387 C CA . ILE A 1 176 ? -5.717 -9.792 22.218 1.00 97.06 176 ILE A CA 1
ATOM 1388 C C . ILE A 1 176 ? -6.390 -11.053 22.756 1.00 97.06 176 ILE A C 1
ATOM 1390 O O . ILE A 1 176 ? -7.367 -10.934 23.491 1.00 97.06 176 ILE A O 1
ATOM 1394 N N . ASP A 1 177 ? -5.813 -12.230 22.521 1.00 97.38 177 ASP A N 1
ATOM 1395 C CA . ASP A 1 177 ? -6.361 -13.497 23.011 1.00 97.38 177 ASP A CA 1
ATOM 1396 C C . ASP A 1 177 ? -6.480 -13.522 24.538 1.00 97.38 177 ASP A C 1
ATOM 1398 O O . ASP A 1 177 ? -7.521 -13.888 25.087 1.00 97.38 177 ASP A O 1
ATOM 1402 N N . ARG A 1 178 ? -5.453 -13.040 25.251 1.00 97.12 178 ARG A N 1
ATOM 1403 C CA . ARG A 1 178 ? -5.495 -12.899 26.718 1.00 97.12 178 ARG A CA 1
ATOM 1404 C C . ARG A 1 178 ? -6.592 -11.941 27.182 1.00 97.12 178 ARG A C 1
ATOM 1406 O O . ARG A 1 178 ? -7.260 -12.203 28.184 1.00 97.12 178 ARG A O 1
ATOM 1413 N N . VAL A 1 179 ? -6.798 -10.831 26.476 1.00 97.44 179 VAL A N 1
ATOM 1414 C CA . VAL A 1 179 ? -7.867 -9.876 26.803 1.00 97.44 179 VAL A CA 1
ATOM 1415 C C . VAL A 1 179 ? -9.240 -10.492 26.540 1.00 97.44 179 VAL A C 1
ATOM 1417 O O . VAL A 1 179 ? -10.116 -10.375 27.390 1.00 97.44 179 VAL A O 1
ATOM 1420 N N . ILE A 1 180 ? -9.421 -11.212 25.433 1.00 97.19 180 ILE A N 1
ATOM 1421 C CA . ILE A 1 180 ? -10.672 -11.915 25.115 1.00 97.19 180 ILE A CA 1
ATOM 1422 C C . ILE A 1 180 ? -10.988 -12.960 26.192 1.00 97.19 180 ILE A C 1
ATOM 1424 O O . ILE A 1 180 ? -12.105 -12.994 26.706 1.00 97.19 180 ILE A O 1
ATOM 1428 N N . GLN A 1 181 ? -10.000 -13.763 26.595 1.00 96.88 181 GLN A N 1
ATOM 1429 C CA . GLN A 1 181 ? -10.168 -14.765 27.651 1.00 96.88 181 GLN A CA 1
ATOM 1430 C C . GLN A 1 181 ? -10.540 -14.130 28.995 1.00 96.88 181 GLN A C 1
ATOM 1432 O O . GLN A 1 181 ? -11.487 -14.566 29.650 1.00 96.88 181 GLN A O 1
ATOM 1437 N N . THR A 1 182 ? -9.822 -13.083 29.412 1.00 96.50 182 THR A N 1
ATOM 1438 C CA . THR A 1 182 ? -10.123 -12.400 30.681 1.00 96.50 182 THR A CA 1
ATOM 1439 C C . THR A 1 182 ? -11.482 -11.708 30.644 1.00 96.50 182 THR A C 1
ATOM 1441 O O . THR A 1 182 ? -12.195 -11.749 31.644 1.00 96.50 182 THR A O 1
ATOM 1444 N N . HIS A 1 183 ? -11.870 -11.132 29.504 1.00 97.19 183 HIS A N 1
ATOM 1445 C CA . HIS A 1 183 ? -13.187 -10.540 29.307 1.00 97.19 183 HIS A CA 1
ATOM 1446 C C . HIS A 1 183 ? -14.304 -11.577 29.442 1.00 97.19 183 HIS A C 1
ATOM 1448 O O . HIS A 1 183 ? -15.222 -11.353 30.227 1.00 97.19 183 HIS A O 1
ATOM 1454 N N . GLY A 1 184 ? -14.188 -12.729 28.772 1.00 96.38 184 GLY A N 1
ATOM 1455 C CA . GLY A 1 184 ? -15.170 -13.812 28.883 1.00 96.38 184 GLY A CA 1
ATOM 1456 C C . GLY A 1 184 ? -15.325 -14.320 30.320 1.00 96.38 184 GLY A C 1
ATOM 1457 O O . GLY A 1 184 ? -16.440 -14.495 30.806 1.00 96.38 184 GLY A O 1
ATOM 1458 N N . LEU A 1 185 ? -14.215 -14.456 31.053 1.00 96.56 185 LEU A N 1
ATOM 1459 C CA . LEU A 1 185 ? -14.233 -14.862 32.463 1.00 96.56 185 LEU A CA 1
ATOM 1460 C C . LEU A 1 185 ? -14.898 -13.793 33.350 1.00 96.56 185 LEU A C 1
ATOM 1462 O O . LEU A 1 185 ? -15.636 -14.108 34.286 1.00 96.56 185 LEU A O 1
ATOM 1466 N N . LEU A 1 186 ? -14.669 -12.509 33.059 1.00 96.19 186 LEU A N 1
ATOM 1467 C CA . LEU A 1 186 ? -15.322 -11.404 33.761 1.00 96.19 186 LEU A CA 1
ATOM 1468 C C . LEU A 1 186 ? -16.829 -11.370 33.489 1.00 96.19 186 LEU A C 1
ATOM 1470 O O . LEU A 1 186 ? -17.610 -11.144 34.412 1.00 96.19 186 LEU A O 1
ATOM 1474 N N . GLU A 1 187 ? -17.231 -11.609 32.244 1.00 95.25 187 GLU A N 1
ATOM 1475 C CA . GLU A 1 187 ? -18.628 -11.673 31.830 1.00 95.25 187 GLU A CA 1
ATOM 1476 C C . GLU A 1 187 ? -19.354 -12.830 32.524 1.00 95.25 187 GLU A C 1
ATOM 1478 O O . GLU A 1 187 ? -20.415 -12.621 33.115 1.00 95.25 187 GLU A O 1
ATOM 1483 N N . GLU A 1 188 ? -18.739 -14.015 32.579 1.00 94.81 188 GLU A N 1
ATOM 1484 C CA . GLU A 1 188 ? -19.267 -15.160 33.324 1.00 94.81 188 GLU A CA 1
ATOM 1485 C C . GLU A 1 188 ? -19.417 -14.833 34.817 1.00 94.81 188 GLU A C 1
ATOM 1487 O O . GLU A 1 188 ? -20.457 -15.096 35.425 1.00 94.81 188 GLU A O 1
ATOM 1492 N N . ARG A 1 189 ? -18.414 -14.180 35.421 1.00 93.00 189 ARG A N 1
ATOM 1493 C CA . ARG A 1 189 ? -18.494 -13.731 36.820 1.00 93.00 189 ARG A CA 1
ATOM 1494 C C . ARG A 1 189 ? -19.626 -12.734 37.041 1.00 93.00 189 ARG A C 1
ATOM 1496 O O . ARG A 1 189 ? -20.333 -12.860 38.036 1.00 93.00 189 ARG A O 1
ATOM 1503 N N . LEU A 1 190 ? -19.820 -11.764 36.149 1.00 90.44 190 LEU A N 1
ATOM 1504 C CA . LEU A 1 190 ? -20.926 -10.805 36.239 1.00 90.44 190 LEU A CA 1
ATOM 1505 C C . LEU A 1 190 ? -22.285 -11.492 36.092 1.00 90.44 190 LEU A C 1
ATOM 1507 O O . LEU A 1 190 ? -23.226 -11.156 36.814 1.00 90.44 190 LEU A O 1
ATOM 1511 N N . LEU A 1 191 ? -22.382 -12.480 35.205 1.00 89.19 191 LEU A N 1
ATOM 1512 C CA . LEU A 1 191 ? -23.590 -13.277 35.031 1.00 89.19 191 LEU A CA 1
ATOM 1513 C C . LEU A 1 191 ? -23.895 -14.091 36.295 1.00 89.19 191 LEU A C 1
ATOM 1515 O O . LEU A 1 191 ? -25.024 -14.089 36.781 1.00 89.19 191 LEU A O 1
ATOM 1519 N N . ASN A 1 192 ? -22.872 -14.704 36.888 1.00 87.06 192 ASN A N 1
ATOM 1520 C CA . ASN A 1 192 ? -22.990 -15.431 38.147 1.00 87.06 192 ASN A CA 1
ATOM 1521 C C . ASN A 1 192 ? -23.383 -14.500 39.303 1.00 87.06 192 ASN A C 1
ATOM 1523 O O . ASN A 1 192 ? -24.291 -14.832 40.059 1.00 87.06 192 ASN A O 1
ATOM 1527 N N . LEU A 1 193 ? -22.801 -13.299 39.398 1.00 82.75 193 LEU A N 1
ATOM 1528 C CA . LEU A 1 193 ? -23.203 -12.279 40.378 1.00 82.75 193 LEU A CA 1
ATOM 1529 C C . LEU A 1 193 ? -24.660 -11.837 40.194 1.00 82.75 193 LEU A C 1
ATOM 1531 O O . LEU A 1 193 ? -25.374 -11.652 41.176 1.00 82.75 193 LEU A O 1
ATOM 1535 N N . ARG A 1 194 ? -25.127 -11.701 38.950 1.00 76.75 194 ARG A N 1
ATOM 1536 C CA . ARG A 1 194 ? -26.537 -11.413 38.652 1.00 76.75 194 ARG A CA 1
ATOM 1537 C C . ARG A 1 194 ? -27.462 -12.549 39.103 1.00 76.75 194 ARG A C 1
ATOM 1539 O O . ARG A 1 194 ? -28.591 -12.281 39.514 1.00 76.75 194 ARG A O 1
ATOM 1546 N N . ASN A 1 195 ? -26.988 -13.790 39.022 1.00 73.19 195 ASN A N 1
ATOM 1547 C CA . ASN A 1 195 ? -27.730 -14.986 39.414 1.00 73.19 195 ASN A CA 1
ATOM 1548 C C . ASN A 1 195 ? -27.677 -15.266 40.928 1.00 73.19 195 ASN A C 1
ATOM 1550 O O . ASN A 1 195 ? -28.501 -16.037 41.422 1.00 73.19 195 ASN A O 1
ATOM 1554 N N . LEU A 1 196 ? -26.777 -14.619 41.683 1.00 71.06 196 LEU A N 1
ATOM 1555 C CA . LEU A 1 196 ? -26.757 -14.643 43.151 1.00 71.06 196 LEU A CA 1
ATOM 1556 C C . LEU A 1 196 ? -27.930 -13.826 43.716 1.00 71.06 196 LEU A C 1
ATOM 1558 O O . LEU A 1 196 ? -27.790 -12.716 44.228 1.00 71.06 196 LEU A O 1
ATOM 1562 N N . LEU A 1 197 ? -29.127 -14.400 43.636 1.00 61.25 197 LEU A N 1
ATOM 1563 C CA . LEU A 1 197 ? -30.298 -13.936 44.367 1.00 61.25 197 LEU A CA 1
ATOM 1564 C C . LEU A 1 197 ? -30.233 -14.425 45.816 1.00 61.25 197 LEU A C 1
ATOM 1566 O O . LEU A 1 197 ? -30.820 -15.431 46.197 1.00 61.25 197 LEU A O 1
ATOM 1570 N N . GLY A 1 198 ? -29.548 -13.637 46.631 1.00 56.53 198 GLY A N 1
ATOM 1571 C CA . GLY A 1 198 ? -29.685 -13.602 48.081 1.00 56.53 198 GLY A CA 1
ATOM 1572 C C . GLY A 1 198 ? -28.948 -12.355 48.537 1.00 56.53 198 GLY A C 1
ATOM 1573 O O . GLY A 1 198 ? -27.730 -12.355 48.594 1.00 56.53 198 GLY A O 1
ATOM 1574 N N . ILE A 1 199 ? -29.606 -11.219 48.751 1.00 55.66 199 ILE A N 1
ATOM 1575 C CA . ILE A 1 199 ? -30.350 -10.945 49.982 1.00 55.66 199 ILE A CA 1
ATOM 1576 C C . ILE A 1 199 ? -31.355 -9.813 49.675 1.00 55.66 199 ILE A C 1
ATOM 1578 O O . ILE A 1 199 ? -30.973 -8.698 49.339 1.00 55.66 199 ILE A O 1
ATOM 1582 N N . HIS A 1 200 ? -32.646 -10.155 49.755 1.00 53.78 200 HIS A N 1
ATOM 1583 C CA . HIS A 1 200 ? -33.843 -9.299 49.744 1.00 53.78 200 HIS A CA 1
ATOM 1584 C C . HIS A 1 200 ? -33.930 -8.190 48.680 1.00 53.78 200 HIS A C 1
ATOM 1586 O O . HIS A 1 200 ? -33.492 -7.060 48.889 1.00 53.78 200 HIS A O 1
ATOM 1592 N N . LYS A 1 201 ? -34.685 -8.447 47.598 1.00 63.91 201 LYS A N 1
ATOM 1593 C CA . LYS A 1 201 ? -35.340 -7.357 46.859 1.00 63.91 201 LYS A CA 1
ATOM 1594 C C . LYS A 1 201 ? -36.288 -6.648 47.825 1.00 63.91 201 LYS A C 1
ATOM 1596 O O . LYS A 1 201 ? -37.427 -7.076 48.005 1.00 63.91 201 LYS A O 1
ATOM 1601 N N . LYS A 1 202 ? -35.808 -5.576 48.458 1.00 68.75 202 LYS A N 1
ATOM 1602 C CA . LYS A 1 202 ? -36.670 -4.565 49.061 1.00 68.75 202 LYS A CA 1
ATOM 1603 C C . LYS A 1 202 ? -37.700 -4.205 47.981 1.00 68.75 202 LYS A C 1
ATOM 1605 O O . LYS A 1 202 ? -37.288 -3.950 46.845 1.00 68.75 202 LYS A O 1
ATOM 1610 N N . PRO A 1 203 ? -39.012 -4.300 48.252 1.00 71.75 203 PRO A N 1
ATOM 1611 C CA . PRO A 1 203 ? -40.001 -3.926 47.255 1.00 71.75 203 PRO A CA 1
ATOM 1612 C C . PRO A 1 203 ? -39.697 -2.495 46.809 1.00 71.75 203 PRO A C 1
ATOM 1614 O O . PRO A 1 203 ? -39.471 -1.633 47.659 1.00 71.75 203 PRO A O 1
ATOM 1617 N N . LEU A 1 204 ? -39.633 -2.290 45.487 1.00 71.62 204 LEU A N 1
ATOM 1618 C CA . LEU A 1 204 ? -39.262 -1.011 44.878 1.00 71.62 204 LEU A CA 1
ATOM 1619 C C . LEU A 1 204 ? -40.044 0.117 45.551 1.00 71.62 204 LEU A C 1
ATOM 1621 O O . LEU A 1 204 ? -41.285 0.081 45.583 1.00 71.62 204 LEU A O 1
ATOM 1625 N N .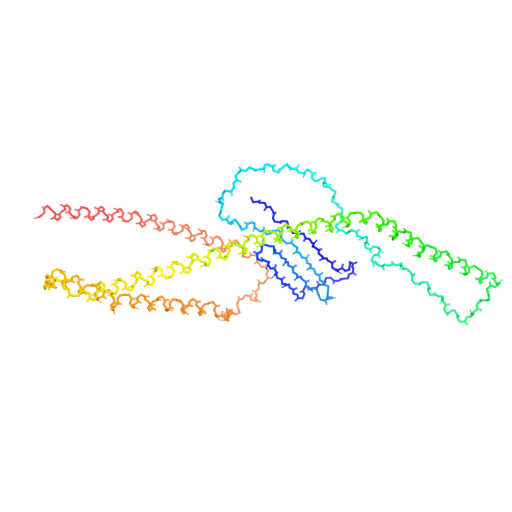 SER A 1 205 ? -39.310 1.103 46.062 1.00 81.31 205 SER A N 1
ATOM 1626 C CA . SER A 1 205 ? -39.880 2.355 46.547 1.00 81.31 205 SER A CA 1
ATOM 1627 C C . SER A 1 205 ? -40.692 3.016 45.430 1.00 81.31 205 SER A C 1
ATOM 1629 O O . SER A 1 205 ? -40.471 2.760 44.245 1.00 81.31 205 SER A O 1
ATOM 1631 N N . LYS A 1 206 ? -41.643 3.887 45.785 1.00 86.31 206 LYS A N 1
ATOM 1632 C CA . LYS A 1 206 ? -42.485 4.590 44.805 1.00 86.31 206 LYS A CA 1
ATOM 1633 C C . LYS A 1 206 ? -41.634 5.319 43.751 1.00 86.31 206 LYS A C 1
ATOM 1635 O O . LYS A 1 206 ? -41.873 5.138 42.562 1.00 86.31 206 LYS A O 1
ATOM 1640 N N . ALA A 1 207 ? -40.581 6.010 44.193 1.00 87.69 207 ALA A N 1
ATOM 1641 C CA . ALA A 1 207 ? -39.635 6.699 43.314 1.00 87.69 207 ALA A CA 1
ATOM 1642 C C . ALA A 1 207 ? -38.862 5.736 42.394 1.00 87.69 207 ALA A C 1
ATOM 1644 O O . ALA A 1 207 ? -38.673 6.018 41.218 1.00 87.69 207 ALA A O 1
ATOM 1645 N N . GLU A 1 208 ? -38.457 4.565 42.893 1.00 83.44 208 GLU A N 1
ATOM 1646 C CA . GLU A 1 208 ? -37.737 3.570 42.086 1.00 83.44 208 GLU A CA 1
ATOM 1647 C C . GLU A 1 208 ? -38.649 2.923 41.039 1.00 83.44 208 GLU A C 1
ATOM 1649 O O . GLU A 1 208 ? -38.202 2.568 39.952 1.00 83.44 208 GLU A O 1
ATOM 1654 N N . ARG A 1 209 ? -39.941 2.771 41.352 1.00 86.50 209 ARG A N 1
ATOM 1655 C CA . ARG A 1 209 ? -40.939 2.272 40.404 1.00 86.50 209 ARG A CA 1
ATOM 1656 C C . ARG A 1 209 ? -41.212 3.290 39.305 1.00 86.50 209 ARG A C 1
ATOM 1658 O O . ARG A 1 209 ? -41.271 2.901 38.146 1.00 86.50 209 ARG A O 1
ATOM 1665 N N . GLU A 1 210 ? -41.358 4.562 39.662 1.00 89.81 210 GLU A N 1
ATOM 1666 C CA . GLU A 1 210 ? -41.513 5.663 38.705 1.00 89.81 210 GLU A CA 1
ATOM 1667 C C . GLU A 1 210 ? -40.284 5.778 37.797 1.00 89.81 210 GLU A C 1
ATOM 1669 O O . GLU A 1 210 ? -40.427 5.734 36.578 1.00 89.81 210 GLU A O 1
ATOM 1674 N N . PHE A 1 211 ? -39.082 5.765 38.375 1.00 89.94 211 PHE A N 1
ATOM 1675 C CA . PHE A 1 211 ? -37.829 5.774 37.619 1.00 89.94 211 PHE A CA 1
ATOM 1676 C C . PHE A 1 211 ? -37.685 4.551 36.702 1.00 89.94 211 PHE A C 1
ATOM 1678 O O . PHE A 1 211 ? -37.263 4.664 35.554 1.00 89.94 211 PHE A O 1
ATOM 1685 N N . LYS A 1 212 ? -38.087 3.364 37.171 1.00 89.25 212 LYS A N 1
ATOM 1686 C CA . LYS A 1 212 ? -38.094 2.157 36.341 1.00 89.25 212 LYS A CA 1
ATOM 1687 C C . LYS A 1 212 ? -39.076 2.263 35.171 1.00 89.25 212 LYS A C 1
ATOM 1689 O O . LYS A 1 212 ? -38.715 1.884 34.064 1.00 89.25 212 LYS A O 1
ATOM 1694 N N . MET A 1 213 ? -40.281 2.787 35.398 1.00 88.31 213 MET A N 1
ATOM 1695 C CA . MET A 1 213 ? -41.253 3.021 34.323 1.00 88.31 213 MET A CA 1
ATOM 1696 C C . MET A 1 213 ? -40.719 4.019 33.287 1.00 88.31 213 MET A C 1
ATOM 1698 O O . MET A 1 213 ? -40.952 3.844 32.093 1.00 88.31 213 MET A O 1
ATOM 1702 N N . GLU A 1 214 ? -39.962 5.025 33.722 1.00 90.06 214 GLU A N 1
ATOM 1703 C CA . GLU A 1 214 ? -39.300 5.980 32.832 1.00 90.06 214 GLU A CA 1
ATOM 1704 C C . GLU A 1 214 ? -38.195 5.314 31.991 1.00 90.06 214 GLU A C 1
ATOM 1706 O O . GLU A 1 214 ? -38.160 5.477 30.772 1.00 90.06 214 GLU A O 1
ATOM 1711 N N . LEU A 1 215 ? -37.355 4.473 32.604 1.00 90.00 215 LEU A N 1
ATOM 1712 C CA . LEU A 1 215 ? -36.345 3.679 31.892 1.00 90.00 215 LEU A CA 1
ATOM 1713 C C . LEU A 1 215 ? -36.959 2.698 30.888 1.00 90.00 215 LEU A C 1
ATOM 1715 O O . LEU A 1 215 ? -36.463 2.571 29.768 1.00 90.00 215 LEU A O 1
ATOM 1719 N N . ASP A 1 216 ? -38.038 2.018 31.272 1.00 88.12 216 ASP A N 1
ATOM 1720 C CA . ASP A 1 216 ? -38.739 1.081 30.394 1.00 88.12 216 ASP A CA 1
ATOM 1721 C C . ASP A 1 216 ? -39.383 1.824 29.204 1.00 88.12 216 ASP A C 1
ATOM 1723 O O . ASP A 1 216 ? -39.348 1.324 28.077 1.00 88.12 216 ASP A O 1
ATOM 1727 N N . LYS A 1 217 ? -39.874 3.057 29.409 1.00 88.75 217 LYS A N 1
ATOM 1728 C CA . LYS A 1 217 ? -40.345 3.949 28.336 1.00 88.75 217 LYS A CA 1
ATOM 1729 C C . LYS A 1 217 ? -39.211 4.356 27.386 1.00 88.75 217 LYS A C 1
ATOM 1731 O O . LYS A 1 217 ? -39.385 4.263 26.170 1.00 88.75 217 LYS A O 1
ATOM 1736 N N . PHE A 1 218 ? -38.052 4.763 27.911 1.00 85.56 218 PHE A N 1
ATOM 1737 C CA . PHE A 1 218 ? -36.890 5.094 27.078 1.00 85.56 218 PHE A CA 1
ATOM 1738 C C . PHE A 1 218 ? -36.457 3.899 26.229 1.00 85.56 218 PHE A C 1
ATOM 1740 O O . PHE A 1 218 ? -36.212 4.038 25.031 1.00 85.56 218 PHE A O 1
ATOM 1747 N N . ARG A 1 219 ? -36.415 2.710 26.839 1.00 83.75 219 ARG A N 1
ATOM 1748 C CA . ARG A 1 219 ? -35.981 1.482 26.178 1.00 83.75 219 ARG A CA 1
ATOM 1749 C C . ARG A 1 219 ? -36.942 1.016 25.091 1.00 83.75 219 ARG A C 1
ATOM 1751 O O . ARG A 1 219 ? -36.473 0.666 24.020 1.00 83.75 219 ARG A O 1
ATOM 1758 N N . GLY A 1 220 ? -38.244 0.985 25.374 1.00 76.62 220 GLY A N 1
ATOM 1759 C CA . GLY A 1 220 ? -39.234 0.388 24.474 1.00 76.62 220 GLY A CA 1
ATOM 1760 C C . GLY A 1 220 ? -39.816 1.327 23.419 1.00 76.62 220 GLY A C 1
ATOM 1761 O O . GLY A 1 220 ? -40.516 0.861 22.528 1.00 76.62 220 GLY A O 1
ATOM 1762 N N . VAL A 1 221 ? -39.602 2.642 23.529 1.00 79.56 221 VAL A N 1
ATOM 1763 C CA . VAL A 1 221 ? -40.208 3.611 22.600 1.00 79.56 221 VAL A CA 1
ATOM 1764 C C . VAL A 1 221 ? -39.165 4.545 22.009 1.00 79.56 221 VAL A C 1
ATOM 1766 O O . VAL A 1 221 ? -39.093 4.693 20.793 1.00 79.56 221 VAL A O 1
ATOM 1769 N N . GLU A 1 222 ? -38.347 5.183 22.843 1.00 84.94 222 GLU A N 1
ATOM 1770 C CA . GLU A 1 222 ? -37.477 6.266 22.374 1.00 84.94 222 GLU A CA 1
ATOM 1771 C C . GLU A 1 222 ? -36.222 5.735 21.675 1.00 84.94 222 GLU A C 1
ATOM 1773 O O . GLU A 1 222 ? -35.880 6.200 20.588 1.00 84.94 222 GLU A O 1
ATOM 1778 N N . ILE A 1 223 ? -35.574 4.715 22.242 1.00 88.56 223 ILE A N 1
ATOM 1779 C CA . ILE A 1 223 ? -34.387 4.090 21.641 1.00 88.56 223 ILE A CA 1
ATOM 1780 C C . ILE A 1 223 ? -34.745 3.369 20.336 1.00 88.56 223 ILE A C 1
ATOM 1782 O O . ILE A 1 223 ? -34.042 3.530 19.338 1.00 88.56 223 ILE A O 1
ATOM 1786 N N . ASP A 1 224 ? -35.861 2.644 20.302 1.00 88.56 224 ASP A N 1
ATOM 1787 C CA . ASP A 1 224 ? -36.316 1.942 19.096 1.00 88.56 224 ASP A CA 1
ATOM 1788 C C . ASP A 1 224 ? -36.736 2.923 17.988 1.00 88.56 224 ASP A C 1
ATOM 1790 O O . ASP A 1 224 ? -36.417 2.727 16.808 1.00 88.56 224 ASP A O 1
ATOM 1794 N N . ALA A 1 225 ? -37.375 4.042 18.352 1.00 88.31 225 ALA A N 1
ATOM 1795 C CA . ALA A 1 225 ? -37.647 5.126 17.414 1.00 88.31 225 ALA A CA 1
ATOM 1796 C C . ALA A 1 225 ? -36.346 5.745 16.877 1.00 88.31 225 ALA A C 1
ATOM 1798 O O . ALA A 1 225 ? -36.228 5.967 15.669 1.00 88.31 225 ALA A O 1
ATOM 1799 N N . LEU A 1 226 ? -35.340 5.972 17.729 1.00 90.56 226 LEU A N 1
ATOM 1800 C CA . LEU A 1 226 ? -34.031 6.473 17.302 1.00 90.56 226 LEU A CA 1
ATOM 1801 C C . LEU A 1 226 ? -33.334 5.493 16.351 1.00 90.56 226 LEU A C 1
ATOM 1803 O O . LEU A 1 226 ? -32.887 5.916 15.286 1.00 90.56 226 LEU A O 1
ATOM 1807 N N . HIS A 1 227 ? -33.325 4.194 16.652 1.00 90.56 227 HIS A N 1
ATOM 1808 C CA . HIS A 1 227 ? -32.806 3.171 15.739 1.00 90.56 227 HIS A CA 1
ATOM 1809 C C . HIS A 1 227 ? -33.519 3.199 14.383 1.00 90.56 227 HIS A C 1
ATOM 1811 O O . HIS A 1 227 ? -32.859 3.247 13.344 1.00 90.56 227 HIS A O 1
ATOM 1817 N N . THR A 1 228 ? -34.851 3.291 14.384 1.00 90.56 228 THR A N 1
ATOM 1818 C CA . THR A 1 228 ? -35.652 3.387 13.155 1.00 90.56 228 THR A CA 1
ATOM 1819 C C . THR A 1 228 ? -35.315 4.654 12.362 1.00 90.56 228 THR A C 1
ATOM 1821 O O . THR A 1 228 ? -35.144 4.608 11.142 1.00 90.56 228 THR A O 1
ATOM 1824 N N . THR A 1 229 ? -35.163 5.806 13.026 1.00 92.25 229 THR A N 1
ATOM 1825 C CA . THR A 1 229 ? -34.763 7.046 12.340 1.00 92.25 229 THR A CA 1
ATOM 1826 C C . THR A 1 229 ? -33.360 6.944 11.748 1.00 92.25 229 THR A C 1
ATOM 1828 O O . THR A 1 229 ? -33.172 7.315 10.589 1.00 92.25 229 THR A O 1
ATOM 1831 N N . ILE A 1 230 ? -32.399 6.362 12.469 1.00 93.94 230 ILE A N 1
ATOM 1832 C CA . ILE A 1 230 ? -31.041 6.124 11.970 1.00 93.94 230 ILE A CA 1
ATOM 1833 C C . ILE A 1 230 ? -31.071 5.197 10.751 1.00 93.94 230 ILE A C 1
ATOM 1835 O O . ILE A 1 230 ? -30.444 5.502 9.736 1.00 93.94 230 ILE A O 1
ATOM 1839 N N . GLU A 1 231 ? -31.838 4.108 10.794 1.00 93.88 231 GLU A N 1
ATOM 1840 C CA . GLU A 1 231 ? -32.004 3.203 9.655 1.00 93.88 231 GLU A CA 1
ATOM 1841 C C . GLU A 1 231 ? -32.653 3.895 8.456 1.00 93.88 231 GLU A C 1
ATOM 1843 O O . GLU A 1 231 ? -32.184 3.743 7.326 1.00 93.88 231 GLU A O 1
ATOM 1848 N N . THR A 1 232 ? -33.682 4.718 8.676 1.00 93.69 232 THR A N 1
ATOM 1849 C CA . THR A 1 232 ? -34.322 5.470 7.588 1.00 93.69 232 THR A CA 1
ATOM 1850 C C . THR A 1 232 ? -33.376 6.497 6.961 1.00 93.69 232 THR A C 1
ATOM 1852 O O . THR A 1 232 ? -33.360 6.633 5.734 1.00 93.69 232 THR A O 1
ATOM 1855 N N . ILE A 1 233 ? -32.553 7.185 7.763 1.00 92.06 233 ILE A N 1
ATOM 1856 C CA . ILE A 1 233 ? -31.529 8.127 7.294 1.00 92.06 233 ILE A CA 1
ATOM 1857 C C . ILE A 1 233 ? -30.448 7.375 6.523 1.00 92.06 233 ILE A C 1
ATOM 1859 O O . ILE A 1 233 ? -30.146 7.751 5.393 1.00 92.06 233 ILE A O 1
ATOM 1863 N N . ASN A 1 234 ? -29.934 6.269 7.058 1.00 90.75 234 ASN A N 1
ATOM 1864 C CA . ASN A 1 234 ? -28.960 5.428 6.367 1.00 90.75 234 ASN A CA 1
ATOM 1865 C C . ASN A 1 234 ? -29.521 4.872 5.053 1.00 90.75 234 ASN A C 1
ATOM 1867 O O . ASN A 1 234 ? -28.826 4.866 4.040 1.00 90.75 234 ASN A O 1
ATOM 1871 N N . GLY A 1 235 ? -30.794 4.477 5.020 1.00 89.31 235 GLY A N 1
ATOM 1872 C CA . GLY A 1 235 ? -31.487 4.063 3.802 1.00 89.31 235 GLY A CA 1
ATOM 1873 C C . GLY A 1 235 ? -31.673 5.205 2.798 1.00 89.31 235 GLY A C 1
ATOM 1874 O O . GLY A 1 235 ? -31.624 4.985 1.588 1.00 89.31 235 GLY A O 1
ATOM 1875 N N . ARG A 1 236 ? -31.871 6.448 3.255 1.00 87.25 236 ARG A N 1
ATOM 1876 C CA . ARG A 1 236 ? -31.866 7.635 2.381 1.00 87.25 236 ARG A CA 1
ATOM 1877 C C . ARG A 1 236 ? -30.467 7.916 1.846 1.00 87.25 236 ARG A C 1
ATOM 1879 O O . ARG A 1 236 ? -30.336 8.052 0.640 1.00 87.25 236 ARG A O 1
ATOM 1886 N N . ILE A 1 237 ? -29.439 7.937 2.693 1.00 85.50 237 ILE A N 1
ATOM 1887 C CA . ILE A 1 237 ? -28.045 8.164 2.289 1.00 85.50 237 ILE A CA 1
ATOM 1888 C C . ILE A 1 237 ? -27.614 7.111 1.273 1.00 85.50 237 ILE A C 1
ATOM 1890 O O . ILE A 1 237 ? -27.108 7.478 0.221 1.00 85.50 237 ILE A O 1
ATOM 1894 N N . LYS A 1 238 ? -27.901 5.828 1.530 1.00 85.75 238 LYS A N 1
ATOM 1895 C CA . LYS A 1 238 ? -27.641 4.744 0.577 1.00 85.75 238 LYS A CA 1
ATOM 1896 C C . LYS A 1 238 ? -28.369 4.965 -0.742 1.00 85.75 238 LYS A C 1
ATOM 1898 O O . LYS A 1 238 ? -27.742 4.826 -1.774 1.00 85.75 238 LYS A O 1
ATOM 1903 N N . ARG A 1 239 ? -29.643 5.374 -0.740 1.00 81.81 239 ARG A N 1
ATOM 1904 C CA . ARG A 1 239 ? -30.366 5.718 -1.981 1.00 81.81 239 ARG A CA 1
ATOM 1905 C C . ARG A 1 239 ? -29.790 6.942 -2.692 1.00 81.81 239 ARG A C 1
ATOM 1907 O O . ARG A 1 239 ? -29.795 6.968 -3.913 1.00 81.81 239 ARG A O 1
ATOM 1914 N N . TYR A 1 240 ? -29.291 7.936 -1.963 1.00 75.50 240 TYR A N 1
ATOM 1915 C CA . TYR A 1 240 ? -28.623 9.103 -2.543 1.00 75.50 240 TYR A CA 1
ATOM 1916 C C . TYR A 1 240 ? -27.253 8.752 -3.133 1.00 75.50 240 TYR A C 1
ATOM 1918 O O . TYR A 1 240 ? -26.905 9.283 -4.181 1.00 75.50 240 TYR A O 1
ATOM 1926 N N . SER A 1 241 ? -26.495 7.853 -2.500 1.00 67.81 241 SER A N 1
ATOM 1927 C CA . SER A 1 241 ? -25.186 7.406 -2.988 1.00 67.81 241 SER A CA 1
ATOM 1928 C C . SER A 1 241 ? -25.278 6.313 -4.056 1.00 67.81 241 SER A C 1
ATOM 1930 O O . SER A 1 241 ? -24.401 6.226 -4.908 1.00 67.81 241 SER A O 1
ATOM 1932 N N . SER A 1 242 ? -26.343 5.506 -4.046 1.00 68.06 242 SER A N 1
ATOM 1933 C CA . SER A 1 242 ? -26.613 4.455 -5.033 1.00 68.06 242 SER A CA 1
ATOM 1934 C C . SER A 1 242 ? -27.532 4.906 -6.166 1.00 68.06 242 SER A C 1
ATOM 1936 O O . SER A 1 242 ? -27.743 4.140 -7.104 1.00 68.06 242 SER A O 1
ATOM 1938 N N . SER A 1 243 ? -28.118 6.107 -6.098 1.00 51.34 243 SER A N 1
ATOM 1939 C CA . SER A 1 243 ? -28.810 6.689 -7.244 1.00 51.34 243 SER A CA 1
ATOM 1940 C C . SER A 1 243 ? -27.747 6.990 -8.298 1.00 51.34 243 SER A C 1
ATOM 1942 O O . SER A 1 243 ? -26.921 7.879 -8.070 1.00 51.34 243 SER A O 1
ATOM 1944 N N . PRO A 1 244 ? -27.771 6.344 -9.480 1.00 51.34 244 PRO A N 1
ATOM 1945 C CA . PRO A 1 244 ? -27.067 6.914 -10.610 1.00 51.34 244 PRO A CA 1
ATOM 1946 C C . PRO A 1 244 ? -27.631 8.321 -10.794 1.00 51.34 244 PRO A C 1
ATOM 1948 O O . PRO A 1 244 ? -28.807 8.569 -10.512 1.00 51.34 244 PRO A O 1
ATOM 1951 N N . GLN A 1 245 ? -26.785 9.249 -11.212 1.00 52.41 245 GLN A N 1
ATOM 1952 C CA . GLN A 1 245 ? -27.098 10.635 -11.550 1.00 52.41 245 GLN A CA 1
ATOM 1953 C C . GLN A 1 245 ? -28.118 10.675 -12.713 1.00 52.41 245 GLN A C 1
ATOM 1955 O O . GLN A 1 245 ? -27.830 11.060 -13.839 1.00 52.41 245 GLN A O 1
ATOM 1960 N N . SER A 1 246 ? -29.330 10.190 -12.476 1.00 42.38 246 SER A N 1
ATOM 1961 C CA . SER A 1 246 ? -30.367 9.962 -13.461 1.00 42.38 246 SER A CA 1
ATOM 1962 C C . SER A 1 246 ? -31.332 11.130 -13.365 1.00 42.38 246 SER A C 1
ATOM 1964 O O . SER A 1 246 ? -32.214 11.165 -12.510 1.00 42.38 246 SER A O 1
ATOM 1966 N N . LYS A 1 247 ? -31.162 12.033 -14.336 1.00 44.53 247 LYS A N 1
ATOM 1967 C CA . LYS A 1 247 ? -32.105 13.073 -14.764 1.00 44.53 247 LYS A CA 1
ATOM 1968 C C . LYS A 1 247 ? -32.088 14.352 -13.922 1.00 44.53 247 LYS A C 1
ATOM 1970 O O . LYS A 1 247 ? -33.085 14.742 -13.325 1.00 44.53 247 LYS A O 1
ATOM 1975 N N . ARG A 1 248 ? -30.995 15.119 -14.046 1.00 42.78 248 ARG A N 1
ATOM 1976 C CA . ARG A 1 248 ? -31.189 16.559 -14.293 1.00 42.78 248 ARG A CA 1
ATOM 1977 C C . ARG A 1 248 ? -31.815 16.677 -15.691 1.00 42.78 248 ARG A C 1
ATOM 1979 O O . ARG A 1 248 ? -31.208 16.172 -16.636 1.00 42.78 248 ARG A O 1
ATOM 1986 N N . PRO A 1 249 ? -33.015 17.255 -15.852 1.00 40.53 249 PRO A N 1
ATOM 1987 C CA . PRO A 1 249 ? -33.581 17.457 -17.173 1.00 40.53 249 PRO A CA 1
ATOM 1988 C C . PRO A 1 249 ? -32.683 18.413 -17.966 1.00 40.53 249 PRO A C 1
ATOM 1990 O O . PRO A 1 249 ? -32.126 19.375 -17.434 1.00 40.53 249 PRO A O 1
ATOM 1993 N N . ASN A 1 250 ? -32.512 18.088 -19.242 1.00 39.59 250 ASN A N 1
ATOM 1994 C CA . ASN A 1 250 ? -31.706 18.789 -20.232 1.00 39.59 250 ASN A CA 1
ATOM 1995 C C . ASN A 1 250 ? -32.108 20.268 -20.388 1.00 39.59 250 ASN A C 1
ATOM 1997 O O . ASN A 1 250 ? -32.846 20.609 -21.305 1.00 39.59 250 ASN A O 1
ATOM 2001 N N . GLN A 1 251 ? -31.578 21.160 -19.549 1.00 42.97 251 GLN A N 1
ATOM 2002 C CA . GLN A 1 251 ? -31.735 22.610 -19.735 1.00 42.97 251 GLN A CA 1
ATOM 2003 C C . GLN A 1 251 ? -30.418 23.396 -19.638 1.00 42.97 251 GLN A C 1
ATOM 2005 O O . GLN A 1 251 ? -30.404 24.573 -19.305 1.00 42.97 251 GLN A O 1
ATOM 2010 N N . ARG A 1 252 ? -29.282 22.763 -19.962 1.00 38.97 252 ARG A N 1
ATOM 2011 C CA . ARG A 1 252 ? -27.986 23.457 -20.134 1.00 38.97 252 ARG A CA 1
ATOM 2012 C C . ARG A 1 252 ? -27.274 23.108 -21.448 1.00 38.97 252 ARG A C 1
ATOM 2014 O O . ARG A 1 252 ? -26.056 23.193 -21.534 1.00 38.97 252 ARG A O 1
ATOM 2021 N N . ARG A 1 253 ? -28.023 22.716 -22.488 1.00 43.47 253 ARG A N 1
ATOM 2022 C CA . ARG A 1 253 ? -27.466 22.467 -23.836 1.00 43.47 253 ARG A CA 1
ATOM 2023 C C . ARG A 1 253 ? -27.711 23.578 -24.858 1.00 43.47 253 ARG A C 1
ATOM 2025 O O . ARG A 1 253 ? -27.473 23.374 -26.040 1.00 43.47 253 ARG A O 1
ATOM 2032 N N . LEU A 1 254 ? -28.091 24.767 -24.403 1.00 42.53 254 LEU A N 1
ATOM 2033 C CA . LEU A 1 254 ? -28.039 25.993 -25.195 1.00 42.53 254 LEU A CA 1
ATOM 2034 C C . LEU A 1 254 ? -27.351 27.060 -24.333 1.00 42.53 254 LEU A C 1
ATOM 2036 O O . LEU A 1 254 ? -27.747 27.269 -23.192 1.00 42.53 254 LEU A O 1
ATOM 2040 N N . ILE A 1 255 ? -26.321 27.704 -24.892 1.00 41.88 255 ILE A N 1
ATOM 2041 C CA . ILE A 1 255 ? -25.397 28.681 -24.274 1.00 41.88 255 ILE A CA 1
ATOM 2042 C C . ILE A 1 255 ? -24.175 28.048 -23.567 1.00 41.88 255 ILE A C 1
ATOM 2044 O O . ILE A 1 255 ? -23.838 28.342 -22.422 1.00 41.88 255 ILE A O 1
ATOM 2048 N N . ALA A 1 256 ? -23.431 27.222 -24.304 1.00 40.25 256 ALA A N 1
ATOM 2049 C CA . ALA A 1 256 ? -21.998 27.050 -24.070 1.00 40.25 256 ALA A CA 1
ATOM 2050 C C . ALA A 1 256 ? -21.272 28.272 -24.667 1.00 40.25 256 ALA A C 1
ATOM 2052 O O . ALA A 1 256 ? -20.958 28.297 -25.852 1.00 40.25 256 ALA A O 1
ATOM 2053 N N . GLY A 1 257 ? -21.104 29.333 -23.870 1.00 41.19 257 GLY A N 1
ATOM 2054 C CA . GLY A 1 257 ? -20.453 30.567 -24.336 1.00 41.19 257 GLY A CA 1
ATOM 2055 C C . GLY A 1 257 ? -20.401 31.743 -23.356 1.00 41.19 257 GLY A C 1
ATOM 2056 O O . GLY A 1 257 ? -19.779 32.752 -23.670 1.00 41.19 257 GLY A O 1
ATOM 2057 N N . ARG A 1 258 ? -20.998 31.650 -22.159 1.00 40.84 258 ARG A N 1
ATOM 2058 C CA . ARG A 1 258 ? -20.918 32.717 -21.148 1.00 40.84 258 ARG A CA 1
ATOM 2059 C C . ARG A 1 258 ? -20.410 32.143 -19.831 1.00 40.84 258 ARG A C 1
ATOM 2061 O O . ARG A 1 258 ? -21.068 31.305 -19.226 1.00 40.84 258 ARG A O 1
ATOM 2068 N N . ARG A 1 259 ? -19.222 32.577 -19.403 1.00 47.38 259 ARG A N 1
ATOM 2069 C CA . ARG A 1 259 ? -18.666 32.293 -18.074 1.00 47.38 259 ARG A CA 1
ATOM 2070 C C . ARG A 1 259 ? -19.667 32.766 -17.007 1.00 47.38 259 ARG A C 1
ATOM 2072 O O . ARG A 1 259 ? -19.778 33.962 -16.769 1.00 47.38 259 ARG A O 1
ATOM 2079 N N . MET A 1 260 ? -20.402 31.845 -16.386 1.00 50.03 260 MET A N 1
ATOM 2080 C CA . MET A 1 260 ? -21.124 32.076 -15.129 1.00 50.03 260 MET A CA 1
ATOM 2081 C C . MET A 1 260 ? -20.259 31.538 -13.989 1.00 50.03 260 MET A C 1
ATOM 2083 O O . MET A 1 260 ? -20.497 30.447 -13.491 1.00 50.03 260 MET A O 1
ATOM 2087 N N . SER A 1 261 ? -19.205 32.270 -13.634 1.00 50.56 261 SER A N 1
ATOM 2088 C CA . SER A 1 261 ? -18.415 32.019 -12.417 1.00 50.56 261 SER A CA 1
ATOM 2089 C C . SER A 1 261 ? -18.551 33.140 -11.388 1.00 50.56 261 SER A C 1
ATOM 2091 O O . SER A 1 261 ? -18.095 32.979 -10.272 1.00 50.56 261 SER A O 1
ATOM 2093 N N . ASN A 1 262 ? -19.177 34.267 -11.751 1.00 56.50 262 ASN A N 1
ATOM 2094 C CA . ASN A 1 262 ? -19.233 35.451 -10.886 1.00 56.50 262 ASN A CA 1
ATOM 2095 C C . ASN A 1 262 ? -20.655 35.733 -10.369 1.00 56.50 262 ASN A C 1
ATOM 2097 O O . ASN A 1 262 ? -20.810 36.260 -9.280 1.00 56.50 262 ASN A O 1
ATOM 2101 N N . ALA A 1 263 ? -21.700 35.339 -11.111 1.00 54.66 263 ALA A N 1
ATOM 2102 C CA . ALA A 1 263 ? -23.090 35.592 -10.717 1.00 54.66 263 ALA A CA 1
ATOM 2103 C C . ALA A 1 263 ? -23.572 34.678 -9.572 1.00 54.66 263 ALA A C 1
ATOM 2105 O O . ALA A 1 263 ? -24.267 35.145 -8.679 1.00 54.66 263 ALA A O 1
ATOM 2106 N N . GLU A 1 264 ? -23.177 33.396 -9.566 1.00 58.81 264 GLU A N 1
ATOM 2107 C CA . GLU A 1 264 ? -23.531 32.462 -8.479 1.00 58.81 264 GLU A CA 1
ATOM 2108 C C . GLU A 1 264 ? -22.808 32.834 -7.165 1.00 58.81 264 GLU A C 1
ATOM 2110 O O . GLU A 1 264 ? -23.394 32.722 -6.088 1.00 58.81 264 GLU A O 1
ATOM 2115 N N . ASP A 1 265 ? -21.575 33.350 -7.245 1.00 61.84 265 ASP A N 1
ATOM 2116 C CA . ASP A 1 265 ? -20.818 33.835 -6.082 1.00 61.84 265 ASP A CA 1
ATOM 2117 C C . ASP A 1 265 ? -21.354 35.172 -5.546 1.00 61.84 265 ASP A C 1
ATOM 2119 O O . ASP A 1 265 ? -21.439 35.342 -4.327 1.00 61.84 265 ASP A O 1
ATOM 2123 N N . ASP A 1 266 ? -21.794 36.085 -6.420 1.00 74.00 266 ASP A N 1
ATOM 2124 C CA . ASP A 1 266 ? -22.458 37.332 -6.015 1.00 74.00 266 ASP A CA 1
ATOM 2125 C C . ASP A 1 266 ? -23.822 37.062 -5.356 1.00 74.00 266 ASP A C 1
ATOM 2127 O O . ASP A 1 266 ? -24.142 37.656 -4.322 1.00 74.00 266 ASP A O 1
ATOM 2131 N N . GLU A 1 267 ? -24.614 36.119 -5.881 1.00 79.81 267 GLU A N 1
ATOM 2132 C CA . GLU A 1 267 ? -25.871 35.682 -5.256 1.00 79.81 267 GLU A CA 1
ATOM 2133 C C . GLU A 1 267 ? -25.628 35.004 -3.899 1.00 79.81 267 GLU A C 1
ATOM 2135 O O . GLU A 1 267 ? -26.342 35.272 -2.928 1.00 79.81 267 GLU A O 1
ATOM 2140 N N . MET A 1 268 ? -24.584 34.178 -3.788 1.00 79.94 268 MET A N 1
ATOM 2141 C CA . MET A 1 268 ? -24.189 33.535 -2.532 1.00 79.94 268 MET A CA 1
ATOM 2142 C C . MET A 1 268 ? -23.682 34.557 -1.503 1.00 79.94 268 MET A C 1
ATOM 2144 O O . MET A 1 268 ? -23.983 34.445 -0.310 1.00 79.94 268 MET A O 1
ATOM 2148 N N . ALA A 1 269 ? -22.928 35.568 -1.939 1.00 84.50 269 ALA A N 1
ATOM 2149 C CA . ALA A 1 269 ? -22.468 36.665 -1.093 1.00 84.50 269 ALA A CA 1
ATOM 2150 C C . ALA A 1 269 ? -23.642 37.531 -0.617 1.00 84.50 269 ALA A C 1
ATOM 2152 O O . ALA A 1 269 ? -23.723 37.867 0.570 1.00 84.50 269 ALA A O 1
ATOM 2153 N N . HIS A 1 270 ? -24.593 37.827 -1.507 1.00 87.88 270 HIS A N 1
ATOM 2154 C CA . HIS A 1 270 ? -25.823 38.527 -1.159 1.00 87.88 270 HIS A CA 1
ATOM 2155 C C . HIS A 1 270 ? -26.647 37.723 -0.146 1.00 87.88 270 HIS A C 1
ATOM 2157 O O . HIS A 1 270 ? -27.061 38.266 0.878 1.00 87.88 270 HIS A O 1
ATOM 2163 N N . LEU A 1 271 ? -26.811 36.413 -0.357 1.00 87.69 271 LEU A N 1
ATOM 2164 C CA . LEU A 1 271 ? -27.511 35.528 0.574 1.00 87.69 271 LEU A CA 1
ATOM 2165 C C . LEU A 1 271 ? -26.830 35.486 1.949 1.00 87.69 271 LEU A C 1
ATOM 2167 O O . LEU A 1 271 ? -27.503 35.636 2.969 1.00 87.69 271 LEU A O 1
ATOM 2171 N N . LYS A 1 272 ? -25.498 35.352 1.998 1.00 88.69 272 LYS A N 1
ATOM 2172 C CA . LYS A 1 272 ? -24.726 35.410 3.253 1.00 88.69 272 LYS A CA 1
ATOM 2173 C C . LYS A 1 272 ? -24.931 36.739 3.982 1.00 88.69 272 LYS A C 1
ATOM 2175 O O . LYS A 1 272 ? -25.146 36.741 5.192 1.00 88.69 272 LYS A O 1
ATOM 2180 N N . SER A 1 273 ? -24.915 37.855 3.253 1.00 92.06 273 SER A N 1
ATOM 2181 C CA . SER A 1 273 ? -25.179 39.190 3.805 1.00 92.06 273 SER A CA 1
ATOM 2182 C C . SER A 1 273 ? -26.606 39.315 4.350 1.00 92.06 273 SER A C 1
ATOM 2184 O O . SER A 1 273 ? -26.806 39.785 5.471 1.00 92.06 273 SER A O 1
ATOM 2186 N N . SER A 1 274 ? -27.610 38.830 3.614 1.00 91.25 274 SER A N 1
ATOM 2187 C CA . SER A 1 274 ? -29.006 38.809 4.062 1.00 91.25 274 SER A CA 1
ATOM 2188 C C . SER A 1 274 ? -29.204 37.949 5.313 1.00 91.25 274 SER A C 1
ATOM 2190 O O . SER A 1 274 ? -29.899 38.376 6.233 1.00 91.25 274 SER A O 1
ATOM 2192 N N . ILE A 1 275 ? -28.554 36.783 5.396 1.00 92.81 275 ILE A N 1
ATOM 2193 C CA . ILE A 1 275 ? -28.585 35.918 6.586 1.00 92.81 275 ILE A CA 1
ATOM 2194 C C . ILE A 1 275 ? -27.919 36.610 7.780 1.00 92.81 275 ILE A C 1
ATOM 2196 O O . ILE A 1 275 ? -28.463 36.574 8.883 1.00 92.81 275 ILE A O 1
ATOM 2200 N N . ALA A 1 276 ? -26.788 37.291 7.577 1.00 91.69 276 ALA A N 1
ATOM 2201 C CA . ALA A 1 276 ? -26.123 38.043 8.640 1.00 91.69 276 ALA A CA 1
ATOM 2202 C C . ALA A 1 276 ? -27.011 39.179 9.179 1.00 91.69 276 ALA A C 1
ATOM 2204 O O . ALA A 1 276 ? -27.143 39.340 10.393 1.00 91.69 276 ALA A O 1
ATOM 2205 N N . LYS A 1 277 ? -27.689 39.917 8.289 1.00 94.19 277 LYS A N 1
ATOM 2206 C CA . LYS A 1 277 ? -28.662 40.953 8.674 1.00 94.19 277 LYS A CA 1
ATOM 2207 C C . LYS A 1 277 ? -29.847 40.368 9.444 1.00 94.19 277 LYS A C 1
ATOM 2209 O O . LYS A 1 277 ? -30.219 40.908 10.481 1.00 94.19 277 LYS A O 1
ATOM 2214 N N . LEU A 1 278 ? -30.408 39.249 8.984 1.00 93.06 278 LEU A N 1
ATOM 2215 C CA . LEU A 1 278 ? -31.482 38.537 9.687 1.00 93.06 278 LEU A CA 1
ATOM 2216 C C . LEU A 1 278 ? -31.043 38.063 11.073 1.00 93.06 278 LEU A C 1
ATOM 2218 O O . LEU A 1 278 ? -31.782 38.237 12.036 1.00 93.06 278 LEU A O 1
ATOM 2222 N N . SER A 1 279 ? -29.833 37.518 11.193 1.00 91.81 279 SER A N 1
ATOM 2223 C CA . SER A 1 279 ? -29.268 37.106 12.479 1.00 91.81 279 SER A CA 1
ATOM 2224 C C . SER A 1 279 ? -29.129 38.289 13.438 1.00 91.81 279 SER A C 1
ATOM 2226 O O . SER A 1 279 ? -29.455 38.161 14.618 1.00 91.81 279 SER A O 1
ATOM 2228 N N . LEU A 1 280 ? -28.682 39.447 12.941 1.00 93.75 280 LEU A N 1
ATOM 2229 C CA . LEU A 1 280 ? -28.582 40.667 13.738 1.00 93.75 280 LEU A CA 1
ATOM 2230 C C . LEU A 1 280 ? -29.964 41.113 14.235 1.00 93.75 280 LEU A C 1
ATOM 2232 O O . LEU A 1 280 ? -30.155 41.239 15.444 1.00 93.75 280 LEU A O 1
ATOM 2236 N N . VAL A 1 281 ? -30.941 41.250 13.332 1.00 94.38 281 VAL A N 1
ATOM 2237 C CA . VAL A 1 281 ? -32.322 41.630 13.680 1.00 94.38 281 VAL A CA 1
ATOM 2238 C C . VAL A 1 281 ? -32.939 40.633 14.661 1.00 94.38 281 VAL A C 1
ATOM 2240 O O . VAL A 1 281 ? -33.591 41.034 15.622 1.00 94.38 281 VAL A O 1
ATOM 2243 N N . ASN A 1 282 ? -32.697 39.334 14.482 1.00 93.12 282 ASN A N 1
ATOM 2244 C CA . ASN A 1 282 ? -33.197 38.311 15.394 1.00 93.12 282 ASN A CA 1
ATOM 2245 C C . ASN A 1 282 ? -32.560 38.425 16.788 1.00 93.12 282 ASN A C 1
ATOM 2247 O O . ASN A 1 282 ? -33.247 38.293 17.801 1.00 93.12 282 ASN A O 1
ATOM 2251 N N . SER A 1 283 ? -31.261 38.730 16.862 1.00 92.50 283 SER A N 1
ATOM 2252 C CA . SER A 1 283 ? -30.571 38.964 18.136 1.00 92.50 283 SER A CA 1
ATOM 2253 C C . SER A 1 283 ? -31.108 40.204 18.862 1.00 92.50 283 SER A C 1
ATOM 2255 O O . SER A 1 283 ? -31.308 40.175 20.077 1.00 92.50 283 SER A O 1
ATOM 2257 N N . GLU A 1 284 ? -31.411 41.275 18.125 1.00 93.56 284 GLU A N 1
ATOM 2258 C CA . GLU A 1 284 ? -32.017 42.489 18.671 1.00 93.56 284 GLU A CA 1
ATOM 2259 C C . GLU A 1 284 ? -33.454 42.245 19.128 1.00 93.56 284 GLU A C 1
ATOM 2261 O O . GLU A 1 284 ? -33.814 42.636 20.237 1.00 93.56 284 GLU A O 1
ATOM 2266 N N . ASN A 1 285 ? -34.261 41.548 18.327 1.00 93.38 285 ASN A N 1
ATOM 2267 C CA . ASN A 1 285 ? -35.619 41.171 18.707 1.00 93.38 285 ASN A CA 1
ATOM 2268 C C . ASN A 1 285 ? -35.619 40.266 19.935 1.00 93.38 285 ASN A C 1
ATOM 2270 O O . ASN A 1 285 ? -36.407 40.489 20.844 1.00 93.38 285 ASN A O 1
ATOM 2274 N N . THR A 1 286 ? -34.684 39.321 20.033 1.00 93.62 286 THR A N 1
ATOM 2275 C CA . THR A 1 286 ? -34.531 38.484 21.230 1.00 93.62 286 THR A CA 1
ATOM 2276 C C . THR A 1 286 ? -34.230 39.335 22.467 1.00 93.62 286 THR A C 1
ATOM 2278 O O . THR A 1 286 ? -34.788 39.087 23.533 1.00 93.62 286 THR A O 1
ATOM 2281 N N . LYS A 1 287 ? -33.382 40.368 22.351 1.00 93.19 287 LYS A N 1
ATOM 2282 C CA . LYS A 1 287 ? -33.120 41.310 23.456 1.00 93.19 287 LYS A CA 1
ATOM 2283 C C . LYS A 1 287 ? -34.365 42.120 23.819 1.00 93.19 287 LYS A C 1
ATOM 2285 O O . LYS A 1 287 ? -34.652 42.269 25.002 1.00 93.19 287 LYS A O 1
ATOM 2290 N N . LYS A 1 288 ? -35.113 42.606 22.824 1.00 94.19 288 LYS A N 1
ATOM 2291 C CA . LYS A 1 288 ? -36.369 43.342 23.037 1.00 94.19 288 LYS A CA 1
ATOM 2292 C C . LYS A 1 288 ? -37.420 42.471 23.721 1.00 94.19 288 LYS A C 1
ATOM 2294 O O . LYS A 1 288 ? -38.001 42.912 24.701 1.00 94.19 288 LYS A O 1
ATOM 2299 N N . VAL A 1 289 ? -37.606 41.231 23.266 1.00 93.69 289 VAL A N 1
ATOM 2300 C CA . VAL A 1 289 ? -38.522 40.260 23.883 1.00 93.69 289 VAL A CA 1
ATOM 2301 C C . VAL A 1 289 ? -38.120 39.992 25.326 1.00 93.69 289 VAL A C 1
ATOM 2303 O O . VAL A 1 289 ? -38.955 40.130 26.205 1.00 93.69 289 VAL A O 1
ATOM 2306 N N . LYS A 1 290 ? -36.836 39.735 25.607 1.00 91.69 290 LYS A N 1
ATOM 2307 C CA . LYS A 1 290 ? -36.360 39.561 26.990 1.00 91.69 290 LYS A CA 1
ATOM 2308 C C . LYS A 1 290 ? -36.631 40.781 27.871 1.00 91.69 290 LYS A C 1
ATOM 2310 O O . LYS A 1 290 ? -36.936 40.621 29.048 1.00 91.69 290 LYS A O 1
ATOM 2315 N N . LEU A 1 291 ? -36.517 41.989 27.316 1.00 90.81 291 LEU A N 1
ATOM 2316 C CA . LEU A 1 291 ? -36.814 43.224 28.038 1.00 90.81 291 LEU A CA 1
ATOM 2317 C C . LEU A 1 291 ? -38.315 43.340 28.335 1.00 90.81 291 LEU A C 1
ATOM 2319 O O . LEU A 1 291 ? -38.679 43.631 29.472 1.00 90.81 291 LEU A O 1
ATOM 2323 N N . VAL A 1 292 ? -39.176 43.030 27.363 1.00 90.62 292 VAL A N 1
ATOM 2324 C CA . VAL A 1 292 ? -40.632 42.966 27.566 1.00 90.62 292 VAL A CA 1
ATOM 2325 C C . VAL A 1 292 ? -40.999 41.889 28.589 1.00 90.62 292 VAL A C 1
ATOM 2327 O O . VAL A 1 292 ? -41.702 42.201 29.541 1.00 90.62 29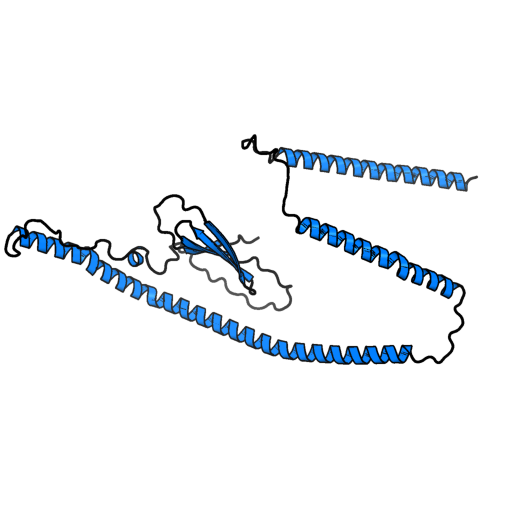2 VAL A O 1
ATOM 2330 N N . ASP A 1 293 ? -40.468 40.671 28.469 1.00 88.62 293 ASP A N 1
ATOM 2331 C CA . ASP A 1 293 ? -40.697 39.579 29.425 1.00 88.62 293 ASP A CA 1
ATOM 2332 C C . ASP A 1 293 ? -40.267 39.973 30.842 1.00 88.62 293 ASP A C 1
ATOM 2334 O O . ASP A 1 293 ? -40.964 39.677 31.809 1.00 88.62 293 ASP A O 1
ATOM 2338 N N . SER A 1 294 ? -39.136 40.673 30.986 1.00 88.06 294 SER A N 1
ATOM 2339 C CA . SER A 1 294 ? -38.684 41.162 32.291 1.00 88.06 294 SER A CA 1
ATOM 2340 C C . SER A 1 294 ? -39.598 42.251 32.862 1.00 88.06 294 SER A C 1
ATOM 2342 O O . SER A 1 294 ? -39.885 42.238 34.056 1.00 88.06 294 SER A O 1
ATOM 2344 N N . ALA A 1 295 ? -40.110 43.155 32.022 1.00 84.75 295 ALA A N 1
ATOM 2345 C CA . ALA A 1 295 ? -41.057 44.185 32.438 1.00 84.75 295 ALA A CA 1
ATOM 2346 C C . ALA A 1 295 ? -42.420 43.583 32.826 1.00 84.75 295 ALA A C 1
ATOM 2348 O O . ALA A 1 295 ? -42.995 43.986 33.835 1.00 84.75 295 ALA A O 1
ATOM 2349 N N . LEU A 1 296 ? -42.897 42.584 32.076 1.00 83.50 296 LEU A N 1
ATOM 2350 C CA . LEU A 1 296 ? -44.117 41.835 32.378 1.00 83.50 296 LEU A CA 1
ATOM 2351 C C . LEU A 1 296 ? -43.982 41.044 33.679 1.00 83.50 296 LEU A C 1
ATOM 2353 O O . LEU A 1 296 ? -44.839 41.178 34.544 1.00 83.50 296 LEU A O 1
ATOM 2357 N N . ARG A 1 297 ? -42.878 40.309 33.876 1.00 81.62 297 ARG A N 1
ATOM 2358 C CA . ARG A 1 297 ? -42.621 39.599 35.141 1.00 81.62 297 ARG A CA 1
ATOM 2359 C C . ARG A 1 297 ? -42.600 40.538 36.344 1.00 81.62 297 ARG A C 1
ATOM 2361 O O . ARG A 1 297 ? -43.155 40.192 37.378 1.00 81.62 297 ARG A O 1
ATOM 2368 N N . ASN A 1 298 ? -42.002 41.722 36.205 1.00 75.12 298 ASN A N 1
ATOM 2369 C CA . ASN A 1 298 ? -41.967 42.716 37.280 1.00 75.12 298 ASN A CA 1
ATOM 2370 C C . ASN A 1 298 ? -43.360 43.302 37.588 1.00 75.12 298 ASN A C 1
ATOM 2372 O O . ASN A 1 298 ? -43.649 43.640 38.740 1.00 75.12 298 ASN A O 1
ATOM 2376 N N . HIS A 1 299 ? -44.225 43.411 36.576 1.00 70.06 299 HIS A N 1
ATOM 2377 C CA . HIS A 1 299 ? -45.607 43.865 36.729 1.00 70.06 299 HIS A CA 1
ATOM 2378 C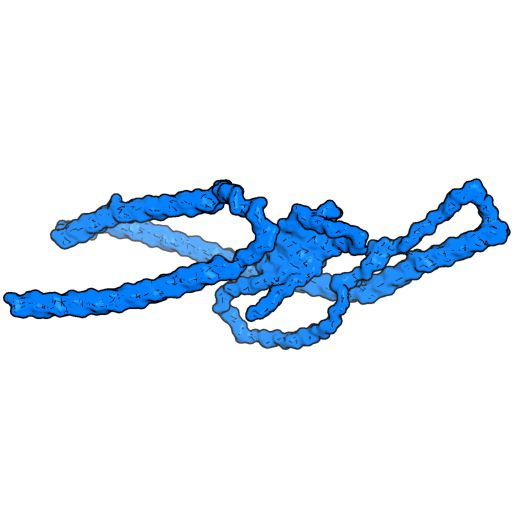 C . HIS A 1 299 ? -46.520 42.772 37.314 1.00 70.06 299 HIS A C 1
ATOM 2380 O O . HIS A 1 299 ? -47.372 43.081 38.141 1.00 70.06 299 HIS A O 1
ATOM 2386 N N . GLU A 1 300 ? -46.320 41.502 36.947 1.00 66.38 300 GLU A N 1
ATOM 2387 C CA . GLU A 1 300 ? -47.007 40.348 37.551 1.00 66.38 300 GLU A CA 1
ATOM 2388 C C . GLU A 1 300 ? -46.611 40.133 39.016 1.00 66.38 300 GLU A C 1
ATOM 2390 O O . GLU A 1 300 ? -47.438 39.702 39.805 1.00 66.38 300 GLU A O 1
ATOM 2395 N N . SER A 1 301 ? -45.377 40.465 39.411 1.00 58.47 301 SER A N 1
ATOM 2396 C CA . SER A 1 301 ? -44.943 40.398 40.815 1.00 58.47 301 SER A CA 1
ATOM 2397 C C . SER A 1 301 ? -45.378 41.592 41.678 1.00 58.47 301 SER A C 1
ATOM 2399 O O . SER A 1 301 ? -45.133 41.579 42.882 1.00 58.47 301 SER A O 1
ATOM 2401 N N . SER A 1 302 ? -45.961 42.636 41.072 1.00 56.09 302 SER A N 1
ATOM 2402 C CA . SER A 1 302 ? -46.410 43.862 41.762 1.00 56.09 302 SER A CA 1
ATOM 2403 C C . SER A 1 302 ? -47.942 44.010 41.827 1.00 56.09 302 SER A C 1
ATOM 2405 O O . SER A 1 302 ? -48.424 45.036 42.306 1.00 56.09 302 SER A O 1
ATOM 2407 N N . SER A 1 303 ? -48.702 43.022 41.338 1.00 45.12 303 SER A N 1
ATOM 2408 C CA . SER A 1 303 ? -50.147 42.835 41.589 1.00 45.12 303 SER A CA 1
ATOM 2409 C C . SER A 1 303 ? -50.364 41.641 42.509 1.00 45.12 303 SER A C 1
ATOM 2411 O O . SER A 1 303 ? -51.354 41.681 43.269 1.00 45.12 303 SER A O 1
#

pLDDT: mean 73.49, std 20.21, range [27.33, 97.44]

Sequence (303 aa):
MRLSTVQSVLNTCQVESSVSSLYGFVALADSFGSCWIVGLTSGFECIVLGMESWNLLLPAHVDKEKKFESLEENTVPGDATIISKELLAGPKVVIVPPTSPNPVAADSIEGRSTLHQYFKLFHENYVEYAHKVYFELKHHGPQLKKIIDEQHARLREAQQKLAKVEEKQENLENRIDRVIQTHGLLEERLLNLRNLLGIHKKPLSKAEREFKMELDKFRGVEIDALHTTIETINGRIKRYSSSPQSKRPNQRRLIAGRRMSNAEDDEMAHLKSSIAKLSLVNSENTKKVKLVDSALRNHESSS

InterPro domains:
  IPR037700 Nucleoporin NUP88/NUP82 [PTHR13257] (4-301)

Organism: Helianthus annuus (NCBI:txid4232)